Protein AF-A0AAV8X955-F1 (afdb_monomer_lite)

Structure (mmCIF, N/CA/C/O backbone):
data_AF-A0AAV8X955-F1
#
_entry.id   AF-A0AAV8X955-F1
#
loop_
_atom_site.group_PDB
_atom_site.id
_atom_site.type_symbol
_atom_site.label_atom_id
_atom_site.label_alt_id
_atom_site.label_comp_id
_atom_site.label_asym_id
_atom_site.label_entity_id
_atom_site.label_seq_id
_atom_site.pdbx_PDB_ins_code
_atom_site.Cartn_x
_atom_site.Cartn_y
_atom_site.Cartn_z
_atom_site.occupancy
_atom_site.B_iso_or_equiv
_atom_site.auth_seq_id
_atom_site.auth_comp_id
_atom_site.auth_asym_id
_atom_site.auth_atom_id
_atom_site.pdbx_PDB_model_num
ATOM 1 N N . MET A 1 1 ? -23.408 -10.679 -19.567 1.00 54.94 1 MET A N 1
ATOM 2 C CA . MET A 1 1 ? -21.969 -10.788 -19.289 1.00 54.94 1 MET A CA 1
ATOM 3 C C . MET A 1 1 ? -21.785 -11.390 -17.916 1.00 54.94 1 MET A C 1
ATOM 5 O O . MET A 1 1 ? -22.397 -10.903 -16.961 1.00 54.94 1 MET A O 1
ATOM 9 N N . SER A 1 2 ? -21.009 -12.465 -17.838 1.00 77.69 2 SER A N 1
ATOM 10 C CA . SER A 1 2 ? -20.550 -13.031 -16.571 1.00 77.69 2 SER A CA 1
ATOM 11 C C . SER A 1 2 ? -19.760 -11.975 -15.781 1.00 77.69 2 SER A C 1
ATOM 13 O O . SER A 1 2 ? -19.314 -10.964 -16.326 1.00 77.69 2 SER A O 1
ATOM 15 N N . TYR A 1 3 ? -19.630 -12.150 -14.466 1.00 65.69 3 TYR A N 1
ATOM 16 C CA . TYR A 1 3 ? -18.781 -11.274 -13.651 1.00 65.69 3 TYR A CA 1
ATOM 17 C C . TYR A 1 3 ? -17.322 -11.317 -14.127 1.00 65.69 3 TYR A C 1
ATOM 19 O O . TYR A 1 3 ? -16.704 -10.264 -14.260 1.00 65.69 3 TYR A O 1
ATOM 27 N N . ASP A 1 4 ? -16.834 -12.508 -14.471 1.00 74.06 4 ASP A N 1
ATOM 28 C CA . ASP A 1 4 ? -15.454 -12.712 -14.916 1.00 74.06 4 ASP A CA 1
ATOM 29 C C . ASP A 1 4 ? -15.162 -11.979 -16.229 1.00 74.06 4 ASP A C 1
ATOM 31 O O . ASP A 1 4 ? -14.115 -11.356 -16.365 1.00 74.06 4 ASP A O 1
ATOM 35 N N . GLU A 1 5 ? -16.124 -11.949 -17.155 1.00 76.81 5 GLU A N 1
ATOM 36 C CA . GLU A 1 5 ? -16.009 -11.211 -18.422 1.00 76.81 5 GLU A CA 1
ATOM 37 C C . GLU A 1 5 ? -15.877 -9.698 -18.188 1.00 76.81 5 GLU A C 1
ATOM 39 O O . GLU A 1 5 ? -15.049 -9.040 -18.810 1.00 76.81 5 GLU A O 1
ATOM 44 N N . ARG A 1 6 ? -16.638 -9.142 -17.235 1.00 79.25 6 ARG A N 1
ATOM 45 C CA . ARG A 1 6 ? -16.564 -7.709 -16.898 1.00 79.25 6 ARG A CA 1
ATOM 46 C C . ARG A 1 6 ? -15.239 -7.327 -16.252 1.00 79.25 6 ARG A C 1
ATOM 48 O O . ARG A 1 6 ? -14.723 -6.244 -16.519 1.00 79.25 6 ARG A O 1
ATOM 55 N N . GLU A 1 7 ? -14.696 -8.182 -15.388 1.00 76.69 7 GLU A N 1
ATOM 56 C CA . GLU A 1 7 ? -13.386 -7.912 -14.794 1.00 76.69 7 GLU A CA 1
ATOM 57 C C . GLU A 1 7 ? -12.280 -8.072 -15.846 1.00 76.69 7 GLU A C 1
ATOM 59 O O . GLU A 1 7 ? -11.386 -7.237 -15.896 1.00 76.69 7 GLU A O 1
ATOM 64 N N . GLN A 1 8 ? -12.376 -9.042 -16.762 1.00 76.50 8 GLN A N 1
ATOM 65 C CA . GLN A 1 8 ? -11.446 -9.159 -17.893 1.00 76.50 8 GLN A CA 1
ATOM 66 C C . GLN A 1 8 ? -11.458 -7.918 -18.795 1.00 76.50 8 GLN A C 1
ATOM 68 O O . GLN A 1 8 ? -10.394 -7.394 -19.121 1.00 76.50 8 GLN A O 1
ATOM 73 N N . GLU A 1 9 ? -12.636 -7.396 -19.149 1.00 82.88 9 GLU A N 1
ATOM 74 C CA . GLU A 1 9 ? -12.770 -6.149 -19.917 1.00 82.88 9 GLU A CA 1
ATOM 75 C C . GLU A 1 9 ? -12.146 -4.954 -19.191 1.00 82.88 9 GLU A C 1
ATOM 77 O O . GLU A 1 9 ? -11.447 -4.140 -19.798 1.00 82.88 9 GLU A O 1
ATOM 82 N N . ARG A 1 10 ? -12.344 -4.873 -17.874 1.00 82.38 10 ARG A N 1
ATOM 83 C CA . ARG A 1 10 ? -11.746 -3.830 -17.042 1.00 82.38 10 ARG A CA 1
ATOM 84 C C . ARG A 1 10 ? -10.220 -3.936 -16.988 1.00 82.38 10 ARG A C 1
ATOM 86 O O . ARG A 1 10 ? -9.541 -2.916 -17.079 1.00 82.38 10 ARG A O 1
ATOM 93 N N . LEU A 1 11 ? -9.674 -5.143 -16.839 1.00 81.38 11 LEU A N 1
ATOM 94 C CA . LEU A 1 11 ? -8.225 -5.375 -16.841 1.00 81.38 11 LEU A CA 1
ATOM 95 C C . LEU A 1 11 ? -7.620 -5.038 -18.212 1.00 81.38 11 LEU A C 1
ATOM 97 O O . LEU A 1 11 ? -6.572 -4.402 -18.276 1.00 81.38 11 LEU A O 1
ATOM 101 N N . LEU A 1 12 ? -8.312 -5.383 -19.301 1.00 81.62 12 LEU A N 1
ATOM 102 C CA . LEU A 1 12 ? -7.949 -5.000 -20.669 1.00 81.62 12 LEU A CA 1
ATOM 103 C C . LEU A 1 12 ? -7.936 -3.483 -20.878 1.00 81.62 12 LEU A C 1
ATOM 105 O O . LEU A 1 12 ? -7.113 -2.970 -21.635 1.00 81.62 12 LEU A O 1
ATOM 109 N N . GLN A 1 13 ? -8.867 -2.763 -20.255 1.00 83.69 13 GLN A N 1
ATOM 110 C CA . GLN A 1 13 ? -8.893 -1.305 -20.308 1.00 83.69 13 GLN A CA 1
ATOM 111 C C . GLN A 1 13 ? -7.712 -0.702 -19.541 1.00 83.69 13 GLN A C 1
ATOM 113 O O . GLN A 1 13 ? -6.984 0.105 -20.104 1.00 83.69 13 GLN A O 1
ATOM 118 N N . LEU A 1 14 ? -7.449 -1.175 -18.317 1.00 80.12 14 LEU A N 1
ATOM 119 C CA . LEU A 1 14 ? -6.279 -0.757 -17.535 1.00 80.12 14 LEU A CA 1
ATOM 120 C C . LEU A 1 14 ? -4.954 -1.020 -18.263 1.00 80.12 14 LEU A C 1
ATOM 122 O O . LEU A 1 14 ? -4.024 -0.227 -18.150 1.00 80.12 14 LEU A O 1
ATOM 126 N N . TRP A 1 15 ? -4.859 -2.134 -18.993 1.00 75.19 15 TRP A N 1
ATOM 127 C CA . TRP A 1 15 ? -3.679 -2.450 -19.792 1.00 75.19 15 TRP A CA 1
ATOM 128 C C . TRP A 1 15 ? -3.491 -1.453 -20.944 1.00 75.19 15 TRP A C 1
ATOM 130 O O . TRP A 1 15 ? -2.398 -0.914 -21.099 1.00 75.19 15 TRP A O 1
ATOM 140 N N . ARG A 1 16 ? -4.569 -1.139 -21.679 1.00 77.31 16 ARG A N 1
ATOM 141 C CA . ARG A 1 16 ? -4.556 -0.157 -22.779 1.00 77.31 16 ARG A CA 1
ATOM 142 C C . ARG A 1 16 ? -4.234 1.263 -22.320 1.00 77.31 16 ARG A C 1
ATOM 144 O O . ARG A 1 16 ? -3.420 1.929 -22.951 1.00 77.31 16 ARG A O 1
ATOM 151 N N . ASP A 1 17 ? -4.807 1.704 -21.204 1.00 72.88 17 ASP A N 1
ATOM 152 C CA . ASP A 1 17 ? -4.545 3.040 -20.649 1.00 72.88 17 ASP A CA 1
ATOM 153 C C . ASP A 1 17 ? -3.070 3.201 -20.222 1.00 72.88 17 ASP A C 1
ATOM 155 O O . ASP A 1 17 ? -2.524 4.304 -20.216 1.00 72.88 17 ASP A O 1
ATOM 159 N N . GLY A 1 18 ? -2.390 2.093 -19.905 1.00 60.09 18 GLY A N 1
ATOM 160 C CA . GLY A 1 18 ? -0.952 2.076 -19.643 1.00 60.09 18 GLY A CA 1
ATOM 161 C C . GLY A 1 18 ? -0.071 2.161 -20.898 1.00 60.09 18 GLY A C 1
ATOM 162 O O . GLY A 1 18 ? 1.114 2.470 -20.773 1.00 60.09 18 GLY A O 1
ATOM 163 N N . GLU A 1 19 ? -0.587 1.877 -22.096 1.00 56.41 19 GLU A N 1
ATOM 164 C CA . GLU A 1 19 ? 0.176 1.943 -23.356 1.00 56.41 19 GLU A CA 1
ATOM 165 C C . GLU A 1 19 ? 0.207 3.357 -23.943 1.00 56.41 19 GLU A C 1
ATOM 167 O O . GLU A 1 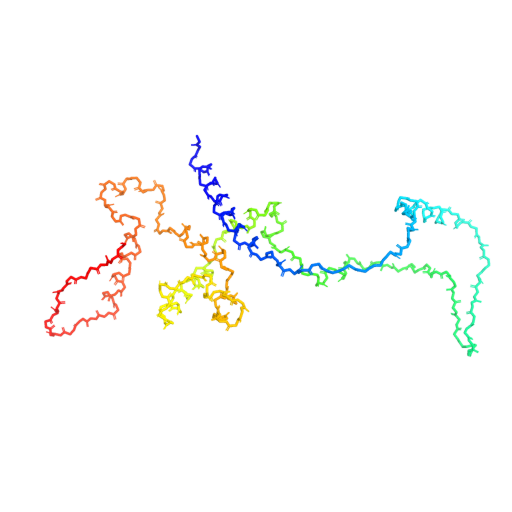19 ? 1.261 3.80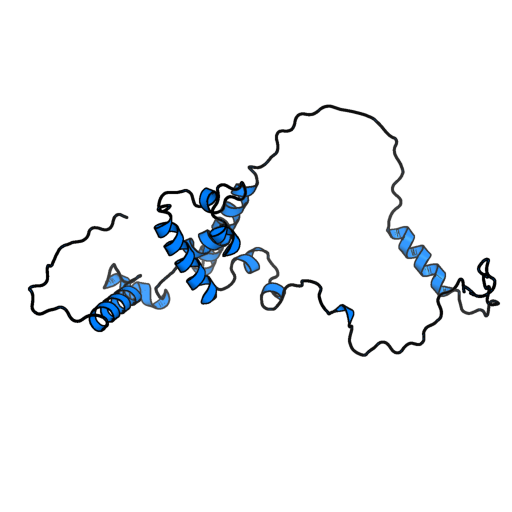6 -24.390 1.00 56.41 19 GLU A O 1
ATOM 172 N N . THR A 1 20 ? -0.897 4.104 -23.844 1.00 49.19 20 THR A N 1
ATOM 173 C CA . THR A 1 20 ? -1.018 5.473 -24.386 1.00 49.19 20 THR A CA 1
ATOM 174 C C . THR A 1 20 ? -0.039 6.481 -23.777 1.00 49.19 20 THR A C 1
ATOM 176 O O . THR A 1 20 ? 0.228 7.525 -24.364 1.00 49.19 20 THR A O 1
ATOM 179 N N . ASP A 1 21 ? 0.530 6.168 -22.614 1.00 45.88 21 ASP A N 1
ATOM 180 C CA . ASP A 1 21 ? 1.511 7.010 -21.930 1.00 45.88 21 ASP A CA 1
ATOM 181 C C . ASP A 1 21 ? 2.947 6.889 -22.486 1.00 45.88 21 ASP A C 1
ATOM 183 O O . ASP A 1 21 ? 3.798 7.698 -22.112 1.00 45.88 21 ASP A O 1
ATOM 187 N N . GLU A 1 22 ? 3.240 5.912 -23.356 1.00 49.66 22 GLU A N 1
ATOM 188 C CA . GLU A 1 22 ? 4.560 5.772 -24.005 1.00 49.66 22 GLU A CA 1
ATOM 189 C C . GLU A 1 22 ? 4.650 6.454 -25.380 1.00 49.66 22 GLU A C 1
ATOM 191 O O . GLU A 1 22 ? 5.749 6.765 -25.836 1.00 49.66 22 GLU A O 1
ATOM 196 N N . GLU A 1 23 ? 3.523 6.778 -26.021 1.00 39.50 23 GLU A N 1
ATOM 197 C CA . GLU A 1 23 ? 3.511 7.392 -27.362 1.00 39.50 23 GLU A CA 1
ATOM 198 C C . GLU A 1 23 ? 3.783 8.911 -27.361 1.00 39.50 23 GLU A C 1
ATOM 200 O O . GLU A 1 23 ? 3.857 9.533 -28.418 1.00 39.50 23 GLU A O 1
ATOM 205 N N . ALA A 1 24 ? 3.998 9.529 -26.193 1.00 36.97 24 ALA A N 1
ATOM 206 C CA . ALA A 1 24 ? 4.291 10.962 -26.074 1.00 36.97 24 ALA A CA 1
ATOM 207 C C . ALA A 1 24 ? 5.791 11.324 -26.147 1.00 36.97 24 ALA A C 1
ATOM 209 O O . ALA A 1 24 ? 6.149 12.479 -25.919 1.00 36.97 24 ALA A O 1
ATOM 210 N N . ILE A 1 25 ? 6.676 10.378 -26.487 1.00 39.38 25 ILE A N 1
ATOM 211 C CA . ILE A 1 25 ? 8.079 10.665 -26.842 1.00 39.38 25 ILE A CA 1
ATOM 212 C C . ILE A 1 25 ? 8.259 10.434 -28.349 1.00 39.38 25 ILE A C 1
ATOM 214 O O . ILE A 1 25 ? 8.998 9.564 -28.801 1.00 39.38 25 ILE A O 1
ATOM 218 N N . GLY A 1 26 ? 7.529 11.220 -29.140 1.00 32.38 26 GLY A N 1
ATOM 219 C CA . GLY A 1 26 ? 7.808 11.433 -30.555 1.00 32.38 26 GLY A CA 1
ATOM 220 C C . GLY A 1 26 ? 8.754 12.620 -30.684 1.00 32.38 26 GLY A C 1
ATOM 221 O O . GLY A 1 26 ? 8.348 13.761 -30.497 1.00 32.38 26 GLY A O 1
ATOM 222 N N . SER A 1 27 ? 10.026 12.336 -30.941 1.00 31.55 27 SER A N 1
ATOM 223 C CA . SER A 1 27 ? 11.088 13.309 -31.178 1.00 31.55 27 SER A CA 1
ATOM 224 C C . SER A 1 27 ? 10.725 14.305 -32.286 1.00 31.55 27 SER A C 1
ATOM 226 O O . SER A 1 27 ? 10.648 13.928 -33.456 1.00 31.55 27 SER A O 1
ATOM 228 N N . GLU A 1 28 ? 10.587 15.583 -31.943 1.00 33.78 28 GLU A N 1
ATOM 229 C CA . GLU A 1 28 ? 10.801 16.669 -32.899 1.00 33.78 28 GLU A CA 1
ATOM 230 C C . GLU A 1 28 ? 12.312 16.782 -33.142 1.00 33.78 28 GLU A C 1
ATOM 232 O O . GLU A 1 28 ? 13.056 17.311 -32.316 1.00 33.78 28 GLU A O 1
ATOM 237 N N . SER A 1 29 ? 12.788 16.251 -34.266 1.00 30.56 29 SER A N 1
ATOM 238 C CA . SER A 1 29 ? 14.074 16.653 -34.834 1.00 30.56 29 SER A CA 1
ATOM 239 C C . SER A 1 29 ? 13.872 16.996 -36.299 1.00 30.56 29 SER A C 1
ATOM 241 O O . SER A 1 29 ? 13.450 16.157 -37.095 1.00 30.56 29 SER A O 1
ATOM 243 N N . GLU A 1 30 ? 14.142 18.260 -36.598 1.00 30.44 30 GLU A N 1
ATOM 244 C CA . GLU A 1 30 ? 14.026 18.903 -37.895 1.00 30.44 30 GLU A CA 1
ATOM 245 C C . GLU A 1 30 ? 14.858 18.205 -38.980 1.00 30.44 30 GLU A C 1
ATOM 247 O O . GLU A 1 30 ? 15.963 17.711 -38.757 1.00 30.44 30 GLU A O 1
ATOM 252 N N . THR A 1 31 ? 14.270 18.182 -40.170 1.00 31.42 31 THR A N 1
ATOM 253 C CA . THR A 1 31 ? 14.806 17.665 -41.429 1.00 31.42 31 THR A CA 1
ATOM 254 C C . THR A 1 31 ? 15.877 18.599 -41.998 1.00 31.42 31 THR A C 1
ATOM 256 O O . THR A 1 31 ? 15.600 19.779 -42.170 1.00 31.42 31 THR A O 1
ATOM 259 N N . GLU A 1 32 ? 17.016 18.057 -42.431 1.00 29.06 32 GLU A N 1
ATOM 260 C CA . GLU A 1 32 ? 17.838 18.611 -43.522 1.00 29.06 32 GLU A CA 1
ATOM 261 C C . GLU A 1 32 ? 18.294 17.436 -44.423 1.00 29.06 32 GLU A C 1
ATOM 263 O O . GLU A 1 32 ? 18.501 16.332 -43.902 1.00 29.06 32 GLU A O 1
ATOM 268 N N . PRO A 1 33 ? 18.394 17.602 -45.758 1.00 36.59 33 PRO A N 1
ATOM 269 C CA . PRO A 1 33 ? 18.439 16.485 -46.703 1.00 36.59 33 PRO A CA 1
ATOM 270 C C . PRO A 1 33 ? 19.805 16.345 -47.382 1.00 36.59 33 PRO A C 1
ATOM 272 O O . PRO A 1 33 ? 20.230 17.299 -48.017 1.00 36.59 33 PRO A O 1
ATOM 275 N N . GLU A 1 34 ? 20.431 15.161 -47.399 1.00 30.09 34 GLU A N 1
ATOM 276 C CA . GLU A 1 34 ? 21.455 14.870 -48.420 1.00 30.09 34 GLU A CA 1
ATOM 277 C C . GLU A 1 34 ? 21.453 13.418 -48.937 1.00 30.09 34 GLU A C 1
ATOM 279 O O . GLU A 1 34 ? 21.466 12.438 -48.193 1.00 30.09 34 GLU A O 1
ATOM 284 N N . ASP A 1 35 ? 21.476 13.383 -50.271 1.00 28.53 35 ASP A N 1
ATOM 285 C CA . ASP A 1 35 ? 22.213 12.520 -51.191 1.00 28.53 35 ASP A CA 1
ATOM 286 C C . ASP A 1 35 ? 21.746 11.106 -51.584 1.00 28.53 35 ASP A C 1
ATOM 288 O O . ASP A 1 35 ? 21.815 10.103 -50.878 1.00 28.53 35 ASP A O 1
ATOM 292 N N . HIS A 1 36 ? 21.361 11.057 -52.864 1.00 40.25 36 HIS A N 1
ATOM 293 C CA . HIS A 1 36 ? 21.080 9.900 -53.697 1.00 40.25 36 HIS A CA 1
ATOM 294 C C . HIS A 1 36 ? 22.297 8.980 -53.881 1.00 40.25 36 HIS A C 1
ATOM 296 O O . HIS A 1 36 ? 23.289 9.379 -54.493 1.00 40.25 36 HIS A O 1
ATOM 302 N N . ILE A 1 37 ? 22.156 7.694 -53.538 1.00 32.25 37 ILE A N 1
ATOM 303 C CA . ILE A 1 37 ? 22.969 6.607 -54.107 1.00 32.25 37 ILE A CA 1
ATOM 304 C C . ILE A 1 37 ? 22.054 5.443 -54.526 1.00 32.25 37 ILE A C 1
ATOM 306 O O . ILE A 1 37 ? 20.975 5.227 -53.985 1.00 32.25 37 ILE A O 1
ATOM 310 N N . LYS A 1 38 ? 22.476 4.795 -55.611 1.00 28.56 38 LYS A N 1
ATOM 311 C CA . LYS A 1 38 ? 21.724 3.989 -56.573 1.00 28.56 38 LYS A CA 1
ATOM 312 C C . LYS A 1 38 ? 21.194 2.657 -56.030 1.00 28.56 38 LYS A C 1
ATOM 314 O O . LYS A 1 38 ? 21.787 2.028 -55.167 1.00 28.56 38 LYS A O 1
ATOM 319 N N . THR A 1 39 ? 20.104 2.242 -56.664 1.00 34.47 39 THR A N 1
ATOM 320 C CA . THR A 1 39 ? 19.383 0.972 -56.574 1.00 34.47 39 THR A CA 1
ATOM 321 C C . THR A 1 39 ? 20.289 -0.241 -56.818 1.00 34.47 39 THR A C 1
ATOM 323 O O . THR A 1 39 ? 20.917 -0.327 -57.873 1.00 34.47 39 THR A O 1
ATOM 326 N N . GLU A 1 40 ? 20.281 -1.205 -55.897 1.00 35.75 40 GLU A N 1
ATOM 327 C CA . GLU A 1 40 ? 20.743 -2.578 -56.130 1.00 35.75 40 GLU A CA 1
ATOM 328 C C . GLU A 1 40 ? 19.573 -3.546 -55.911 1.00 35.75 40 GLU A C 1
ATOM 330 O O . GLU A 1 40 ? 18.705 -3.322 -55.071 1.00 35.75 40 GLU A O 1
ATOM 335 N N . GLN A 1 41 ? 19.506 -4.559 -56.772 1.00 39.75 41 GLN A N 1
ATOM 336 C CA . GLN A 1 41 ? 18.402 -5.505 -56.908 1.00 39.75 41 GLN A CA 1
ATOM 337 C C . GLN A 1 41 ? 18.363 -6.489 -55.732 1.00 39.75 41 GLN A C 1
ATOM 339 O O . GLN A 1 41 ? 19.364 -7.135 -55.432 1.00 39.75 41 GLN A O 1
ATOM 344 N N . GLU A 1 42 ? 17.190 -6.644 -55.119 1.00 35.31 42 GLU A N 1
ATOM 345 C CA . GLU A 1 42 ? 16.912 -7.689 -54.130 1.00 35.31 42 GLU A CA 1
ATOM 346 C C . GLU A 1 42 ? 16.893 -9.069 -54.813 1.00 35.31 42 GLU A C 1
ATOM 348 O O . GLU A 1 42 ? 16.129 -9.299 -55.754 1.00 35.31 42 GLU A O 1
ATOM 353 N N . ILE A 1 43 ? 17.743 -9.987 -54.346 1.00 45.97 43 ILE A N 1
ATOM 354 C CA . ILE A 1 43 ? 17.682 -11.417 -54.678 1.00 45.97 43 ILE A CA 1
ATOM 355 C C . ILE A 1 43 ? 16.927 -12.111 -53.539 1.00 45.97 43 ILE A C 1
ATOM 357 O O . ILE A 1 43 ? 17.222 -11.881 -52.370 1.00 45.97 43 ILE A O 1
ATOM 361 N N . SER A 1 44 ? 15.939 -12.931 -53.896 1.00 47.75 44 SER A N 1
ATOM 362 C CA . SER A 1 44 ? 15.055 -13.650 -52.973 1.00 47.75 44 SER A CA 1
ATOM 363 C C . SER A 1 44 ? 15.797 -14.739 -52.184 1.00 47.75 44 SER A C 1
ATOM 365 O O . SER A 1 44 ? 16.493 -15.571 -52.767 1.00 47.75 44 SER A O 1
ATOM 367 N N . ASP A 1 45 ? 15.576 -14.788 -50.866 1.00 48.62 45 ASP A N 1
ATOM 368 C CA . ASP A 1 45 ? 16.137 -15.779 -49.929 1.00 48.62 45 ASP A CA 1
ATOM 369 C C . ASP A 1 45 ? 15.760 -17.241 -50.254 1.00 48.62 45 ASP A C 1
ATOM 371 O O . ASP A 1 45 ? 16.375 -18.184 -49.749 1.00 48.62 45 ASP A O 1
ATOM 375 N N . GLU A 1 46 ? 14.759 -17.459 -51.110 1.00 50.16 46 GLU A N 1
ATOM 376 C CA . GLU A 1 46 ? 14.315 -18.798 -51.510 1.00 50.16 46 GLU A CA 1
ATOM 377 C C . GLU A 1 46 ? 15.309 -19.500 -52.456 1.00 50.16 46 GLU A C 1
ATOM 379 O O . GLU A 1 46 ? 15.437 -20.730 -52.410 1.00 50.16 46 GLU A O 1
ATOM 384 N N . ASP A 1 47 ? 16.073 -18.736 -53.244 1.00 46.22 47 ASP A N 1
ATOM 385 C CA . ASP A 1 47 ? 17.030 -19.277 -54.219 1.00 46.22 47 ASP A CA 1
ATOM 386 C C . ASP A 1 47 ? 18.310 -19.808 -53.544 1.00 46.22 47 ASP A C 1
ATOM 388 O O . ASP A 1 47 ? 18.882 -20.813 -53.977 1.00 46.22 47 ASP A O 1
ATOM 392 N N . LEU A 1 48 ? 18.706 -19.222 -52.406 1.00 48.41 48 LEU A N 1
ATOM 393 C CA . LEU A 1 48 ? 19.891 -19.638 -51.640 1.00 48.41 48 LEU A CA 1
ATOM 394 C C . LEU A 1 48 ? 19.722 -21.029 -51.010 1.00 48.41 48 LEU A C 1
ATOM 396 O O . LEU A 1 48 ? 20.671 -21.813 -50.927 1.00 48.41 48 LEU A O 1
ATOM 400 N N . VAL A 1 49 ? 18.498 -21.374 -50.600 1.00 47.94 49 VAL A N 1
ATOM 401 C CA . VAL A 1 49 ? 18.213 -22.668 -49.966 1.00 47.94 49 VAL A CA 1
ATOM 402 C C . VAL A 1 49 ? 18.185 -23.790 -51.006 1.00 47.94 49 VAL A C 1
ATOM 404 O O . VAL A 1 49 ? 18.559 -24.922 -50.699 1.00 47.94 49 VAL A O 1
ATOM 407 N N . ALA A 1 50 ? 17.762 -23.519 -52.242 1.00 45.81 50 ALA A N 1
ATOM 408 C CA . ALA A 1 50 ? 17.704 -24.535 -53.293 1.00 45.81 50 ALA A CA 1
ATOM 409 C C . ALA A 1 50 ? 19.105 -24.983 -53.755 1.00 45.81 50 ALA A C 1
ATOM 411 O O . ALA A 1 50 ? 19.337 -26.187 -53.918 1.00 45.81 50 ALA A O 1
ATOM 412 N N . GLU A 1 51 ? 20.054 -24.049 -53.882 1.00 42.28 51 GLU A N 1
ATOM 413 C CA . GLU A 1 51 ? 21.433 -24.342 -54.299 1.00 42.28 51 GLU A CA 1
ATOM 414 C C . GLU A 1 51 ? 22.224 -25.107 -53.230 1.00 42.28 51 GLU A C 1
ATOM 416 O O . GLU A 1 51 ? 22.894 -26.103 -53.536 1.00 42.28 51 GLU A O 1
ATOM 421 N N . GLU A 1 52 ? 22.074 -24.733 -51.955 1.00 45.31 52 GLU A N 1
ATOM 422 C CA . GLU A 1 52 ? 22.721 -25.439 -50.845 1.00 45.31 52 GLU A CA 1
ATOM 423 C C . GLU A 1 52 ? 22.232 -26.895 -50.763 1.00 45.31 52 GLU A C 1
ATOM 425 O O . GLU A 1 52 ? 23.001 -27.819 -50.466 1.00 45.31 52 GLU A O 1
ATOM 430 N N . LYS A 1 53 ? 20.961 -27.128 -51.140 1.00 42.47 53 LYS A N 1
ATOM 431 C CA . LYS A 1 53 ? 20.375 -28.467 -51.200 1.00 42.47 53 LYS A CA 1
ATOM 432 C C . LYS A 1 53 ? 20.872 -29.354 -52.330 1.00 42.47 53 LYS A C 1
ATOM 434 O O . LYS A 1 53 ? 20.869 -30.584 -52.209 1.00 42.47 53 LYS A O 1
ATOM 439 N N . GLN A 1 54 ? 21.326 -28.753 -53.416 1.00 39.09 54 GLN A N 1
ATOM 440 C CA . GLN A 1 54 ? 21.825 -29.483 -54.573 1.00 39.09 54 GLN A CA 1
ATOM 441 C C . GLN A 1 54 ? 23.285 -29.917 -54.384 1.00 39.09 54 GLN A C 1
ATOM 443 O O . GLN A 1 54 ? 23.668 -30.992 -54.851 1.00 39.09 54 GLN A O 1
ATOM 448 N N . MET A 1 55 ? 24.069 -29.162 -53.604 1.00 37.00 55 MET A N 1
ATOM 449 C CA . MET A 1 55 ? 25.483 -29.458 -53.348 1.00 37.00 55 MET A CA 1
ATOM 450 C C . MET A 1 55 ? 25.696 -30.743 -52.528 1.00 37.00 55 MET A C 1
ATOM 452 O O . MET A 1 55 ? 26.631 -31.506 -52.785 1.00 37.00 55 MET A O 1
ATOM 456 N N . TYR A 1 56 ? 24.823 -31.038 -51.560 1.00 38.69 56 TYR A N 1
ATOM 457 C CA . TYR A 1 56 ? 25.005 -32.205 -50.686 1.00 38.69 56 TYR A CA 1
ATOM 458 C C . TYR A 1 56 ? 24.511 -33.530 -51.283 1.00 38.69 56 TYR A C 1
ATOM 460 O O . TYR A 1 56 ? 24.692 -34.584 -50.671 1.00 38.69 56 TYR A O 1
ATOM 468 N N . LYS A 1 57 ? 23.888 -33.514 -52.469 1.00 40.31 57 LYS A N 1
ATOM 469 C CA . LYS A 1 57 ? 23.304 -34.720 -53.079 1.00 40.31 57 LYS A CA 1
ATOM 470 C C . LYS A 1 57 ? 24.246 -35.456 -54.039 1.00 40.31 57 LYS A C 1
ATOM 472 O O . LYS A 1 57 ? 23.968 -36.602 -54.376 1.00 40.31 57 LYS A O 1
ATOM 477 N N . THR A 1 58 ? 25.373 -34.860 -54.437 1.00 36.69 58 THR A N 1
ATOM 478 C CA . THR A 1 58 ? 26.282 -35.435 -55.453 1.00 36.69 58 THR A CA 1
ATOM 479 C C . THR A 1 58 ? 27.589 -36.026 -54.922 1.00 36.69 58 THR A C 1
ATOM 481 O O . THR A 1 58 ? 28.395 -36.506 -55.713 1.00 36.69 58 THR A O 1
ATOM 484 N N . CYS A 1 59 ? 27.840 -36.067 -53.612 1.00 37.84 59 CYS A N 1
ATOM 485 C CA . CYS A 1 59 ? 29.114 -36.596 -53.106 1.00 37.84 59 CYS A CA 1
ATOM 486 C C . CYS A 1 59 ? 29.036 -38.093 -52.748 1.00 37.84 59 CYS A C 1
ATOM 488 O O . CYS A 1 59 ? 29.192 -38.493 -51.598 1.00 37.84 59 CYS A O 1
ATOM 490 N N . THR A 1 60 ? 28.785 -38.938 -53.751 1.00 43.06 60 THR A N 1
ATOM 491 C CA . THR A 1 60 ? 29.020 -40.397 -53.683 1.00 43.06 60 THR A CA 1
ATOM 492 C C . THR A 1 60 ? 29.995 -40.854 -54.764 1.00 43.06 60 THR A C 1
ATOM 494 O O . THR A 1 60 ? 29.876 -41.937 -55.321 1.00 43.06 60 THR A O 1
ATOM 497 N N . GLU A 1 61 ? 31.028 -40.056 -55.028 1.00 39.72 61 GLU A N 1
ATOM 498 C CA . GLU A 1 61 ? 32.148 -40.472 -55.869 1.00 39.72 61 GLU A CA 1
ATOM 499 C C . GLU A 1 61 ? 33.461 -40.089 -55.189 1.00 39.72 61 GLU A C 1
ATOM 501 O O . GLU A 1 61 ? 33.660 -38.950 -54.767 1.00 39.72 61 GLU A O 1
ATOM 506 N N . LYS A 1 62 ? 34.354 -41.074 -55.033 1.00 48.81 62 LYS A N 1
ATOM 507 C CA . LYS A 1 62 ? 35.669 -40.924 -54.398 1.00 48.81 62 LYS A CA 1
ATOM 508 C C . LYS A 1 62 ? 36.525 -39.943 -55.207 1.00 48.81 62 LYS A C 1
ATOM 510 O O . LYS A 1 62 ? 37.216 -40.351 -56.137 1.00 48.81 62 LYS A O 1
ATOM 515 N N . ARG A 1 63 ? 36.497 -38.658 -54.853 1.00 43.56 63 ARG A N 1
ATOM 516 C CA . ARG A 1 63 ? 37.383 -37.640 -55.436 1.00 43.56 63 ARG A CA 1
ATOM 517 C C . ARG A 1 63 ? 38.692 -37.546 -54.641 1.00 43.56 63 ARG A C 1
ATOM 519 O O . ARG A 1 63 ? 38.672 -37.719 -53.420 1.00 43.56 63 ARG A O 1
ATOM 526 N N . PRO A 1 64 ? 39.839 -37.324 -55.309 1.00 48.19 64 PRO A N 1
ATOM 527 C CA . PRO A 1 64 ? 41.135 -37.259 -54.645 1.00 48.19 64 PRO A CA 1
ATOM 528 C C . PRO A 1 64 ? 41.171 -36.068 -53.682 1.00 48.19 64 PRO A C 1
ATOM 530 O O . PRO A 1 64 ? 40.792 -34.957 -54.044 1.00 48.19 64 PRO A O 1
ATOM 533 N N . PHE A 1 65 ? 41.614 -36.310 -52.447 1.00 54.06 65 PHE A N 1
ATOM 534 C CA . PHE A 1 65 ? 41.705 -35.285 -51.409 1.00 54.06 65 PHE A CA 1
ATOM 535 C C . PHE A 1 65 ? 42.663 -34.166 -51.839 1.00 54.06 65 PHE A C 1
ATOM 537 O O . PHE A 1 65 ? 43.880 -34.360 -51.868 1.00 54.06 65 PHE A O 1
ATOM 544 N N . PHE A 1 66 ? 42.113 -32.993 -52.152 1.00 53.78 66 PHE A N 1
ATOM 545 C CA . PHE A 1 66 ? 42.887 -31.773 -52.349 1.00 53.78 66 PHE A CA 1
ATOM 546 C C . PHE A 1 66 ? 43.287 -31.193 -50.988 1.00 53.78 66 PHE A C 1
ATOM 548 O O . PHE A 1 66 ? 42.492 -31.158 -50.045 1.00 53.78 66 PHE A O 1
ATOM 555 N N . TYR A 1 67 ? 44.543 -30.769 -50.872 1.00 62.91 67 TYR A N 1
ATOM 556 C CA . TYR A 1 67 ? 45.084 -30.187 -49.651 1.00 62.91 67 TYR A CA 1
ATOM 557 C C . TYR A 1 67 ? 45.862 -28.919 -49.978 1.00 62.91 67 TYR A C 1
ATOM 559 O O . TYR A 1 67 ? 46.710 -28.928 -50.871 1.00 62.91 67 TYR A O 1
ATOM 567 N N . LEU A 1 68 ? 45.616 -27.865 -49.207 1.00 62.25 68 LEU A N 1
ATOM 568 C CA . LEU A 1 68 ? 46.345 -26.608 -49.285 1.00 62.25 68 LEU A CA 1
ATOM 569 C C . LEU A 1 68 ? 47.384 -26.563 -48.164 1.00 62.25 68 LEU A C 1
ATOM 571 O O . LEU A 1 68 ? 47.112 -26.927 -47.018 1.00 62.25 68 LEU A O 1
ATOM 575 N N . TRP A 1 69 ? 48.596 -26.143 -48.503 1.00 60.59 69 TRP A N 1
ATOM 576 C CA . TRP A 1 69 ? 49.682 -25.968 -47.545 1.00 60.59 69 TRP A CA 1
ATOM 577 C C . TRP A 1 69 ? 49.833 -24.493 -47.209 1.00 60.59 69 TRP A C 1
ATOM 579 O O . TRP A 1 69 ? 49.826 -23.647 -48.101 1.00 60.59 69 TRP A O 1
ATOM 589 N N . GLU A 1 70 ? 50.005 -24.188 -45.928 1.00 63.41 70 GLU A N 1
ATOM 590 C CA . GLU A 1 70 ? 50.358 -22.838 -45.499 1.00 63.41 70 GLU A CA 1
ATOM 591 C C . GLU A 1 70 ? 51.822 -22.513 -45.858 1.00 63.41 70 GLU A C 1
ATOM 593 O O . GLU A 1 70 ? 52.646 -23.415 -46.047 1.00 63.41 70 GLU A O 1
ATOM 598 N N . LYS A 1 71 ? 52.157 -21.219 -45.946 1.00 58.62 71 LYS A N 1
ATOM 599 C CA . LYS A 1 71 ? 53.468 -20.698 -46.379 1.00 58.62 71 LYS A CA 1
ATOM 600 C C . LYS A 1 71 ? 54.657 -21.291 -45.602 1.00 58.62 71 LYS A C 1
ATOM 602 O O . LYS A 1 71 ? 55.722 -21.483 -46.183 1.00 58.62 71 LYS A O 1
ATOM 607 N N . ASP A 1 72 ? 54.441 -21.689 -44.348 1.00 62.03 72 ASP A N 1
ATOM 608 C CA . ASP A 1 72 ? 55.454 -22.296 -43.473 1.00 62.03 72 ASP A CA 1
ATOM 609 C C . ASP A 1 72 ? 55.604 -23.824 -43.630 1.00 62.03 72 ASP A C 1
ATOM 611 O O . ASP A 1 72 ? 56.358 -24.452 -42.887 1.00 62.03 72 ASP A O 1
ATOM 615 N N . ARG A 1 73 ? 54.890 -24.451 -44.581 1.00 62.81 73 ARG A N 1
ATOM 616 C CA . ARG A 1 73 ? 54.908 -25.896 -44.922 1.00 62.81 73 ARG A CA 1
ATOM 617 C C . ARG A 1 73 ? 54.718 -26.881 -43.754 1.00 62.81 73 ARG A C 1
ATOM 619 O O . ARG A 1 73 ? 54.919 -28.079 -43.932 1.00 62.81 73 ARG A O 1
ATOM 626 N N . LYS A 1 74 ? 54.313 -26.414 -42.572 1.00 64.81 74 LYS A N 1
ATOM 627 C CA . LYS A 1 74 ? 54.063 -27.255 -41.388 1.00 64.81 74 LYS A CA 1
ATOM 628 C C . LYS A 1 74 ? 52.585 -27.582 -41.191 1.00 64.81 74 LYS A C 1
ATOM 630 O O . LYS A 1 74 ? 52.268 -28.674 -40.728 1.00 64.81 74 LYS A O 1
ATOM 635 N N . THR A 1 75 ? 51.691 -26.678 -41.583 1.00 60.59 75 THR A N 1
ATOM 636 C CA . THR A 1 75 ? 50.242 -26.833 -41.405 1.00 60.59 75 THR A CA 1
ATOM 637 C C . THR A 1 75 ? 49.572 -27.165 -42.735 1.00 60.59 75 THR A C 1
ATOM 639 O O . THR A 1 75 ? 49.833 -26.526 -43.758 1.00 60.59 75 THR A O 1
ATOM 642 N N . LYS A 1 76 ? 48.711 -28.186 -42.714 1.00 69.12 76 LYS A N 1
ATOM 643 C CA . LYS A 1 76 ? 47.988 -28.708 -43.876 1.00 69.12 76 LYS A CA 1
ATOM 644 C C . LYS A 1 76 ? 46.493 -28.463 -43.692 1.00 69.12 76 LYS A C 1
ATOM 646 O O . LYS A 1 76 ? 45.897 -28.995 -42.755 1.00 69.12 76 LYS A O 1
ATOM 651 N N . TRP A 1 77 ? 45.897 -27.700 -44.597 1.00 55.94 77 TRP A N 1
ATOM 652 C CA . TRP A 1 77 ? 44.481 -27.357 -44.587 1.00 55.94 77 TRP A CA 1
ATOM 653 C C . TRP A 1 77 ? 43.726 -28.225 -45.595 1.00 55.94 77 TRP A C 1
ATOM 655 O O . TRP A 1 77 ? 44.130 -28.384 -46.749 1.00 55.94 77 TRP A O 1
ATOM 665 N N . THR A 1 78 ? 42.646 -28.846 -45.135 1.00 65.81 78 THR A N 1
ATOM 666 C CA . THR A 1 78 ? 41.682 -29.544 -45.990 1.00 65.81 78 THR A CA 1
ATOM 667 C C . THR A 1 78 ? 40.579 -28.574 -46.369 1.00 65.81 78 THR A C 1
ATOM 669 O O . THR A 1 78 ? 39.983 -27.973 -45.482 1.00 65.81 78 THR A O 1
ATOM 672 N N . GLU A 1 79 ? 40.297 -28.460 -47.663 1.00 56.47 79 GLU A N 1
ATOM 673 C CA . GLU A 1 79 ? 39.212 -27.626 -48.200 1.00 56.47 79 GLU A CA 1
ATOM 674 C C . GLU A 1 79 ? 37.824 -28.122 -47.756 1.00 56.47 79 GLU A C 1
ATOM 676 O O . GLU A 1 79 ? 36.904 -27.336 -47.569 1.00 56.47 79 GLU A O 1
ATOM 681 N N . TYR A 1 80 ? 37.694 -29.428 -47.500 1.00 64.56 80 TYR A N 1
ATOM 682 C CA . TYR A 1 80 ? 36.441 -30.049 -47.075 1.00 64.56 80 TYR A CA 1
ATOM 683 C C . TYR A 1 80 ? 36.395 -30.256 -45.554 1.00 64.56 80 TYR A C 1
ATOM 685 O O . TYR A 1 80 ? 37.397 -30.691 -44.964 1.00 64.56 80 TYR A O 1
ATOM 693 N N . PRO A 1 81 ? 35.238 -30.016 -44.906 1.00 58.00 81 PRO A N 1
ATOM 694 C CA . PRO A 1 81 ? 35.064 -30.310 -43.492 1.00 58.00 81 PRO A CA 1
ATOM 695 C C . PRO A 1 81 ? 35.285 -31.807 -43.258 1.00 58.00 81 PRO A C 1
ATOM 697 O O . PRO A 1 81 ? 34.786 -32.659 -43.994 1.00 58.00 81 PRO A O 1
ATOM 700 N N . ARG A 1 82 ? 36.062 -32.156 -42.228 1.00 58.72 82 ARG A N 1
ATOM 701 C CA . ARG A 1 82 ? 36.216 -33.563 -41.847 1.00 58.72 82 ARG A CA 1
ATOM 702 C C . ARG A 1 82 ? 34.848 -34.101 -41.440 1.00 58.72 82 ARG A C 1
ATOM 704 O O . ARG A 1 82 ? 34.221 -33.525 -40.555 1.00 58.72 82 ARG A O 1
ATOM 711 N N . ASN A 1 83 ? 34.444 -35.239 -42.010 1.00 55.41 83 ASN A N 1
ATOM 712 C CA . ASN A 1 83 ? 33.361 -36.054 -41.465 1.00 55.41 83 ASN A CA 1
ATOM 713 C C . ASN A 1 83 ? 33.780 -36.535 -40.073 1.00 55.41 83 ASN A C 1
ATOM 715 O O . ASN A 1 83 ? 34.394 -37.587 -39.895 1.00 55.41 83 ASN A O 1
ATOM 719 N N . LEU A 1 84 ? 33.498 -35.709 -39.076 1.00 57.88 84 LEU A N 1
ATOM 720 C CA . LEU A 1 84 ? 33.604 -36.052 -37.678 1.00 57.88 84 LEU A CA 1
ATOM 721 C C . LEU A 1 84 ? 32.434 -36.993 -37.401 1.00 57.88 84 LEU A C 1
ATOM 723 O O . LEU A 1 84 ? 31.331 -36.549 -37.101 1.00 57.88 84 LEU A O 1
ATOM 727 N N . ALA A 1 85 ? 32.674 -38.303 -37.497 1.00 62.44 85 ALA A N 1
ATOM 728 C CA . ALA A 1 85 ? 31.822 -39.307 -36.864 1.00 62.44 85 ALA A CA 1
ATOM 729 C C . ALA A 1 85 ? 31.981 -39.184 -35.338 1.00 62.44 85 ALA A C 1
ATOM 731 O O . ALA A 1 85 ? 32.538 -40.042 -34.657 1.00 62.44 85 ALA A O 1
ATOM 732 N N . VAL A 1 86 ? 31.576 -38.034 -34.810 1.00 55.94 86 VAL A N 1
ATOM 733 C CA . VAL A 1 86 ? 31.570 -37.717 -33.395 1.00 55.94 86 VAL A CA 1
ATOM 734 C C . VAL A 1 86 ? 30.188 -38.084 -3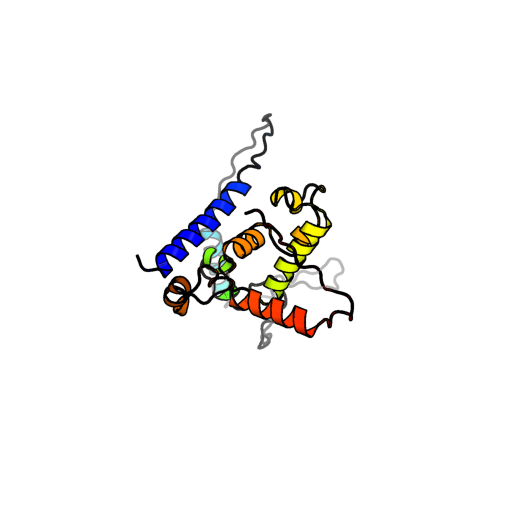2.906 1.00 55.94 86 VAL A C 1
ATOM 736 O O . VAL A 1 86 ? 29.184 -37.561 -33.381 1.00 55.94 86 VAL A O 1
ATOM 739 N N . ARG A 1 87 ? 30.138 -39.005 -31.945 1.00 59.84 87 ARG A N 1
ATOM 740 C CA . ARG A 1 87 ? 28.926 -39.267 -31.179 1.00 59.84 87 ARG A CA 1
ATOM 741 C C . ARG A 1 87 ? 28.494 -37.942 -30.551 1.00 59.84 87 ARG A C 1
ATOM 743 O O . ARG A 1 87 ? 29.184 -37.431 -29.667 1.00 59.84 87 ARG A O 1
ATOM 750 N N . THR A 1 88 ? 27.384 -37.377 -31.017 1.00 51.28 88 THR A N 1
ATOM 751 C CA . THR A 1 88 ? 26.745 -36.241 -30.356 1.00 51.28 88 THR A CA 1
ATOM 752 C C . THR A 1 88 ? 26.493 -36.640 -28.904 1.00 51.28 88 THR A C 1
ATOM 754 O O . THR A 1 88 ? 26.014 -37.741 -28.611 1.00 51.28 88 THR A O 1
ATOM 757 N N . ARG A 1 89 ? 26.925 -35.798 -27.958 1.00 51.97 89 ARG A N 1
ATOM 758 C CA . ARG A 1 89 ? 26.627 -36.036 -26.541 1.00 51.97 89 ARG A CA 1
ATOM 759 C C . ARG A 1 89 ? 25.106 -36.115 -26.394 1.00 51.97 89 ARG A C 1
ATOM 761 O O . ARG A 1 89 ? 24.387 -35.363 -27.035 1.00 51.97 89 ARG A O 1
ATOM 768 N N . GLN A 1 90 ? 24.629 -37.007 -25.531 1.00 58.34 90 GLN A N 1
ATOM 769 C CA . GLN A 1 90 ? 23.200 -37.279 -25.311 1.00 58.34 90 GLN A CA 1
ATOM 770 C C . GLN A 1 90 ? 22.409 -36.059 -24.785 1.00 58.34 90 GLN A C 1
ATOM 772 O O . GLN A 1 90 ? 21.193 -36.128 -24.649 1.00 58.34 90 GLN A O 1
ATOM 777 N N . VAL A 1 91 ? 23.087 -34.948 -24.476 1.00 54.94 91 VAL A N 1
ATOM 778 C CA . VAL A 1 91 ? 22.481 -33.720 -23.962 1.00 54.94 91 VAL A CA 1
ATOM 779 C C . VAL A 1 91 ? 23.101 -32.517 -24.670 1.00 54.94 91 VAL A C 1
ATOM 781 O O . VAL A 1 91 ? 24.325 -32.359 -24.669 1.00 54.94 91 VAL A O 1
ATOM 784 N N . ASP A 1 92 ? 22.251 -31.670 -25.249 1.00 52.38 92 ASP A N 1
ATOM 785 C CA . ASP A 1 92 ? 22.640 -30.391 -25.844 1.00 52.38 92 ASP A CA 1
ATOM 786 C C . ASP A 1 92 ? 23.200 -29.443 -24.778 1.00 52.38 92 ASP A C 1
ATOM 788 O O . ASP A 1 92 ? 22.468 -28.880 -23.962 1.00 52.38 92 ASP A O 1
ATOM 792 N N . ILE A 1 93 ? 24.514 -29.219 -24.806 1.00 53.47 93 ILE A N 1
ATOM 793 C CA . ILE A 1 93 ? 25.205 -28.290 -23.895 1.00 53.47 93 ILE A CA 1
ATOM 794 C C . ILE A 1 93 ? 24.866 -26.826 -24.245 1.00 53.47 93 ILE A C 1
ATOM 796 O O . ILE A 1 93 ? 24.933 -25.950 -23.385 1.00 53.47 93 ILE A O 1
ATOM 800 N N . LEU A 1 94 ? 24.399 -26.556 -25.472 1.00 52.69 94 LEU A N 1
ATOM 801 C CA . LEU A 1 94 ? 23.955 -25.225 -25.910 1.00 52.69 94 LEU A CA 1
ATOM 802 C C . LEU A 1 94 ? 22.643 -24.756 -25.252 1.00 52.69 94 LEU A C 1
ATOM 804 O O . LEU A 1 94 ? 22.259 -23.603 -25.414 1.00 52.69 94 LEU A O 1
ATOM 808 N N . ARG A 1 95 ? 21.978 -25.593 -24.440 1.00 49.34 95 ARG A N 1
ATOM 809 C CA . ARG A 1 95 ? 20.869 -25.149 -23.574 1.00 49.34 95 ARG A CA 1
ATOM 810 C C . ARG A 1 95 ? 21.328 -24.474 -22.276 1.00 49.34 95 ARG A C 1
ATOM 812 O O . ARG A 1 95 ? 20.491 -24.089 -21.459 1.00 49.34 95 ARG A O 1
ATOM 819 N N . MET A 1 96 ? 22.632 -24.315 -22.046 1.00 50.62 96 MET A N 1
ATOM 820 C CA . MET A 1 96 ? 23.131 -23.517 -20.928 1.00 50.62 96 MET A CA 1
ATOM 821 C C . MET A 1 96 ? 23.249 -22.039 -21.330 1.00 50.62 96 MET A C 1
ATOM 823 O O . MET A 1 96 ? 24.201 -21.652 -21.995 1.00 50.62 96 MET A O 1
ATOM 827 N N . LYS A 1 97 ? 22.330 -21.218 -20.794 1.00 58.38 97 LYS A N 1
ATOM 828 C CA . LYS A 1 97 ? 22.425 -19.748 -20.628 1.00 58.38 97 LYS A CA 1
ATOM 829 C C . LYS A 1 97 ? 22.011 -18.836 -21.794 1.00 58.38 97 LYS A C 1
ATOM 831 O O . LYS A 1 97 ? 22.579 -17.760 -21.939 1.00 58.38 97 LYS A O 1
ATOM 836 N N . LEU A 1 98 ? 20.965 -19.166 -22.545 1.00 59.78 98 LEU A N 1
ATOM 837 C CA . LEU A 1 98 ? 20.157 -18.090 -23.138 1.00 59.78 98 LEU A CA 1
ATOM 838 C C . LEU A 1 98 ? 19.128 -17.630 -22.090 1.00 59.78 98 LEU A C 1
ATOM 840 O O . LEU A 1 98 ? 18.573 -18.491 -21.400 1.00 59.78 98 LEU A O 1
ATOM 844 N N . PRO A 1 99 ? 18.901 -16.318 -21.892 1.00 62.47 99 PRO A N 1
ATOM 845 C CA . PRO A 1 99 ? 17.830 -15.840 -21.027 1.00 62.47 99 PRO A CA 1
ATOM 846 C C . PRO A 1 99 ? 16.493 -16.209 -21.679 1.00 62.47 99 PRO A C 1
ATOM 848 O O . PRO A 1 99 ? 16.019 -15.519 -22.571 1.00 62.47 99 PRO A O 1
ATOM 851 N N . TYR A 1 100 ? 15.920 -17.346 -21.283 1.00 66.88 100 TYR A N 1
ATOM 852 C CA . TYR A 1 100 ? 14.620 -17.805 -21.769 1.00 66.88 100 TYR A CA 1
ATOM 853 C C . TYR A 1 100 ? 13.550 -17.679 -20.672 1.00 66.88 100 TYR A C 1
ATOM 855 O O . TYR A 1 100 ? 13.880 -17.821 -19.486 1.00 66.88 100 TYR A O 1
ATOM 863 N N . PRO A 1 101 ? 12.275 -17.450 -21.042 1.00 70.25 101 PRO A N 1
ATOM 864 C CA . PRO A 1 101 ? 11.166 -17.399 -20.093 1.00 70.25 101 PRO A CA 1
ATOM 865 C C . PRO A 1 101 ? 11.020 -18.730 -19.351 1.00 70.25 101 PRO A C 1
ATOM 867 O O . PRO A 1 101 ? 10.902 -19.795 -19.961 1.00 70.25 101 PRO A O 1
ATOM 870 N N . LYS A 1 102 ? 11.047 -18.689 -18.018 1.00 73.88 102 LYS A N 1
ATOM 871 C CA . LYS A 1 102 ? 10.895 -19.876 -17.164 1.00 73.88 102 LYS A CA 1
ATOM 872 C C . LYS A 1 102 ? 9.483 -19.952 -16.581 1.00 73.88 102 LYS A C 1
ATOM 874 O O . LYS A 1 102 ? 8.846 -18.926 -16.356 1.00 73.88 102 LYS A O 1
ATOM 879 N N . ASN A 1 103 ? 9.055 -21.168 -16.234 1.00 71.50 103 ASN A N 1
ATOM 880 C CA . ASN A 1 103 ? 7.823 -21.455 -15.485 1.00 71.50 103 ASN A CA 1
ATOM 881 C C . ASN A 1 103 ? 6.558 -20.934 -16.195 1.00 71.50 103 ASN A C 1
ATOM 883 O O . ASN A 1 103 ? 6.434 -21.105 -17.403 1.00 71.50 103 ASN A O 1
ATOM 887 N N . ILE A 1 104 ? 5.656 -20.287 -15.450 1.00 63.47 104 ILE A N 1
ATOM 888 C CA . ILE A 1 104 ? 4.374 -19.715 -15.899 1.00 63.47 104 ILE A CA 1
ATOM 889 C C . ILE A 1 104 ? 4.552 -18.809 -17.132 1.00 63.47 104 ILE A C 1
ATOM 891 O O . ILE A 1 104 ? 3.743 -18.845 -18.050 1.00 63.47 104 ILE A O 1
ATOM 895 N N . ALA A 1 105 ? 5.666 -18.071 -17.223 1.00 64.00 105 ALA A N 1
ATOM 896 C CA . ALA A 1 105 ? 5.959 -17.205 -18.371 1.00 64.00 105 ALA A CA 1
ATOM 897 C C . ALA A 1 105 ? 6.296 -17.972 -19.667 1.00 64.00 105 ALA A C 1
ATOM 899 O O . ALA A 1 105 ? 6.366 -17.369 -20.731 1.00 64.00 105 ALA A O 1
ATOM 900 N N . ARG A 1 106 ? 6.537 -19.288 -19.592 1.00 70.75 106 ARG A N 1
ATOM 901 C CA . ARG A 1 106 ? 6.696 -20.164 -20.765 1.00 70.75 106 ARG A CA 1
ATOM 902 C C . ARG A 1 106 ? 5.347 -20.600 -21.344 1.00 70.75 106 ARG A C 1
ATOM 904 O O . ARG A 1 106 ? 5.291 -20.970 -22.509 1.00 70.75 106 ARG A O 1
ATOM 911 N N . GLU A 1 107 ? 4.307 -20.632 -20.515 1.00 74.81 107 GLU A N 1
ATOM 912 C CA . GLU A 1 107 ? 2.971 -21.124 -20.876 1.00 74.81 107 GLU A CA 1
ATOM 913 C C . GLU A 1 107 ? 2.024 -19.996 -21.291 1.00 74.81 107 GLU A C 1
ATOM 915 O O . GLU A 1 107 ? 1.012 -20.264 -21.930 1.00 74.81 107 GLU A O 1
ATOM 920 N N . ALA A 1 108 ? 2.369 -18.747 -20.977 1.00 73.00 108 ALA A N 1
ATOM 921 C CA . ALA A 1 108 ? 1.623 -17.582 -21.422 1.00 73.00 108 ALA A CA 1
ATOM 922 C C . ALA A 1 108 ? 1.702 -17.432 -22.949 1.00 73.00 108 ALA A C 1
ATOM 924 O O . ALA A 1 108 ? 2.791 -17.392 -23.530 1.00 73.00 108 ALA A O 1
ATOM 925 N N . VAL A 1 109 ? 0.537 -17.346 -23.592 1.00 77.12 109 VAL A N 1
ATOM 926 C CA . VAL A 1 109 ? 0.416 -17.234 -25.053 1.00 77.12 109 VAL A CA 1
ATOM 927 C C . VAL A 1 109 ? 0.168 -15.782 -25.450 1.00 77.12 109 VAL A C 1
ATOM 929 O O . VAL A 1 109 ? 0.625 -15.345 -26.506 1.00 77.12 109 VAL A O 1
ATOM 932 N N . SER A 1 110 ? -0.515 -15.016 -24.593 1.00 78.81 110 SER A N 1
ATOM 933 C CA . SER A 1 110 ? -0.816 -13.605 -24.835 1.00 78.81 110 SER A CA 1
ATOM 934 C C . SER A 1 110 ? -0.014 -12.651 -23.929 1.00 78.81 110 SER A C 1
ATOM 936 O O . SER A 1 110 ? 0.254 -12.963 -22.764 1.00 78.81 110 SER A O 1
ATOM 938 N N . PRO A 1 111 ? 0.329 -11.440 -24.413 1.00 73.81 111 PRO A N 1
ATOM 939 C CA . PRO A 1 111 ? 0.945 -10.398 -23.584 1.00 73.81 111 PRO A CA 1
ATOM 940 C C . PRO A 1 111 ? 0.109 -10.020 -22.352 1.00 73.81 111 PRO A C 1
ATOM 942 O O . PRO A 1 111 ? 0.663 -9.699 -21.301 1.00 73.81 111 PRO A O 1
ATOM 945 N N . LEU A 1 112 ? -1.220 -10.109 -22.461 1.00 73.69 112 LEU A N 1
ATOM 946 C CA . LEU A 1 112 ? -2.141 -9.842 -21.360 1.00 73.69 112 LEU A CA 1
ATOM 947 C C . LEU A 1 112 ? -2.021 -10.887 -20.245 1.00 73.69 112 LEU A C 1
ATOM 949 O O . LEU A 1 112 ? -1.972 -10.518 -19.077 1.00 73.69 112 LEU A O 1
ATOM 953 N N . GLU A 1 113 ? -1.931 -12.175 -20.580 1.00 74.38 113 GLU A N 1
ATOM 954 C CA . GLU A 1 113 ? -1.738 -13.245 -19.588 1.00 74.38 113 GLU A CA 1
ATOM 955 C C . GLU A 1 113 ? -0.422 -13.076 -18.823 1.00 74.38 113 GLU A C 1
ATOM 957 O O . GLU A 1 113 ? -0.378 -13.272 -17.609 1.00 74.38 113 GLU A O 1
ATOM 962 N N . CYS A 1 114 ? 0.640 -12.635 -19.506 1.00 72.00 114 CYS A N 1
ATOM 963 C CA . CYS A 1 114 ? 1.896 -12.263 -18.854 1.00 72.00 114 CYS A CA 1
ATOM 964 C C . CYS A 1 114 ? 1.723 -11.093 -17.871 1.00 72.00 114 CYS A C 1
ATOM 966 O O . CYS A 1 114 ? 2.395 -11.049 -16.839 1.00 72.00 114 CYS A O 1
ATOM 968 N N . TRP A 1 115 ? 0.843 -10.141 -18.185 1.00 72.62 115 TRP A N 1
ATOM 969 C CA . TRP A 1 115 ? 0.616 -8.946 -17.374 1.00 72.62 115 TRP A CA 1
ATOM 970 C C . TRP A 1 115 ? -0.309 -9.197 -16.173 1.00 72.62 115 TRP A C 1
ATOM 972 O O . TRP A 1 115 ? -0.034 -8.711 -15.074 1.00 72.62 115 TRP A O 1
ATOM 982 N N . VAL A 1 116 ? -1.341 -10.031 -16.340 1.00 79.06 116 VAL A N 1
ATOM 983 C CA . VAL A 1 116 ? -2.298 -10.455 -15.295 1.00 79.06 116 VAL A CA 1
ATOM 984 C C . VAL A 1 116 ? -1.733 -11.613 -14.452 1.00 79.06 116 VAL A C 1
ATOM 986 O O . VAL A 1 116 ? -2.463 -12.397 -13.853 1.00 79.06 116 VAL A O 1
ATOM 989 N N . LYS A 1 117 ? -0.405 -11.730 -14.357 1.00 79.81 117 LYS A N 1
ATOM 990 C CA . LYS A 1 117 ? 0.233 -12.749 -13.522 1.00 79.81 117 LYS A CA 1
ATOM 991 C C . LYS A 1 117 ? -0.224 -12.620 -12.062 1.00 79.81 117 LYS A C 1
ATOM 993 O O . LYS A 1 117 ? -0.262 -11.508 -11.517 1.00 79.81 117 LYS A O 1
ATOM 998 N N . GLU A 1 118 ? -0.491 -13.772 -11.443 1.00 82.62 118 GLU A N 1
ATOM 999 C CA . GLU A 1 118 ? -0.754 -13.908 -10.009 1.00 82.62 118 GLU A CA 1
ATOM 1000 C C . GLU A 1 118 ? 0.315 -13.208 -9.161 1.00 82.62 118 GLU A C 1
ATOM 1002 O O . GLU A 1 118 ? 1.494 -13.142 -9.527 1.00 82.62 118 GLU A O 1
ATOM 1007 N N . THR A 1 119 ? -0.125 -12.655 -8.033 1.00 89.00 119 THR A N 1
ATOM 1008 C CA . THR A 1 119 ? 0.719 -11.865 -7.137 1.00 89.00 119 THR A CA 1
ATOM 1009 C C . THR A 1 119 ? 1.459 -12.742 -6.142 1.00 89.00 119 THR A C 1
ATOM 1011 O O . THR A 1 119 ? 0.844 -13.566 -5.464 1.00 89.00 119 THR A O 1
ATOM 1014 N N . ASP A 1 120 ? 2.754 -12.487 -5.981 1.00 91.19 120 ASP A N 1
ATOM 1015 C CA . ASP A 1 120 ? 3.607 -13.188 -5.020 1.00 91.19 120 ASP A CA 1
ATOM 1016 C C . ASP A 1 120 ? 3.660 -12.449 -3.665 1.00 91.19 120 ASP A C 1
ATOM 1018 O O . ASP A 1 120 ? 3.495 -11.229 -3.583 1.00 91.19 120 ASP A O 1
ATOM 1022 N N . VAL A 1 121 ? 3.949 -13.165 -2.570 1.00 92.62 121 VAL A N 1
ATOM 1023 C CA . VAL A 1 121 ? 4.073 -12.551 -1.227 1.00 92.62 121 VAL A CA 1
ATOM 1024 C C . VAL A 1 121 ? 5.166 -11.478 -1.200 1.00 92.62 121 VAL A C 1
ATOM 1026 O O . VAL A 1 121 ? 4.998 -10.431 -0.572 1.00 92.62 121 VAL A O 1
ATOM 1029 N N . ASP A 1 122 ? 6.278 -11.723 -1.891 1.00 93.12 122 ASP A N 1
ATOM 1030 C CA . ASP A 1 122 ? 7.387 -10.771 -1.985 1.00 93.12 122 ASP A CA 1
ATOM 1031 C C . ASP A 1 122 ? 7.010 -9.539 -2.812 1.00 93.12 122 ASP A C 1
ATOM 1033 O O . ASP A 1 122 ? 7.439 -8.431 -2.493 1.00 93.12 122 ASP A O 1
ATOM 1037 N N . GLU A 1 123 ? 6.137 -9.703 -3.807 1.00 92.75 123 GLU A N 1
ATOM 1038 C CA . GLU A 1 123 ? 5.617 -8.598 -4.609 1.00 92.75 123 GLU A CA 1
ATOM 1039 C C . GLU A 1 123 ? 4.733 -7.673 -3.763 1.00 92.75 123 GLU A C 1
ATOM 1041 O O . GLU A 1 123 ? 4.917 -6.457 -3.776 1.00 92.75 123 GLU A O 1
ATOM 1046 N N . ILE A 1 124 ? 3.840 -8.233 -2.939 1.00 94.00 124 ILE A N 1
ATOM 1047 C CA . ILE A 1 124 ? 3.013 -7.437 -2.019 1.00 94.00 124 ILE A CA 1
ATOM 1048 C C . ILE A 1 124 ? 3.875 -6.719 -0.973 1.00 94.00 124 ILE A C 1
ATOM 1050 O O . ILE A 1 124 ? 3.652 -5.539 -0.693 1.00 94.00 124 ILE A O 1
ATOM 1054 N N . LYS A 1 125 ? 4.902 -7.383 -0.423 1.00 95.06 125 LYS A N 1
ATOM 1055 C CA . LYS A 1 125 ? 5.865 -6.731 0.482 1.00 95.06 125 LYS A CA 1
ATOM 1056 C C . LYS A 1 125 ? 6.612 -5.591 -0.209 1.00 95.06 125 LYS A C 1
ATOM 1058 O O . LYS A 1 125 ? 6.806 -4.548 0.411 1.00 95.06 125 LYS A O 1
ATOM 1063 N N . ALA A 1 126 ? 6.998 -5.769 -1.471 1.00 95.44 126 ALA A N 1
ATOM 1064 C CA . ALA A 1 126 ? 7.645 -4.728 -2.259 1.00 95.44 126 ALA A CA 1
ATOM 1065 C C . ALA A 1 126 ? 6.718 -3.519 -2.467 1.00 95.44 126 ALA A C 1
ATOM 1067 O O . ALA A 1 126 ? 7.144 -2.392 -2.225 1.00 95.44 126 ALA A O 1
ATOM 1068 N N . VAL A 1 127 ? 5.439 -3.734 -2.810 1.00 94.50 127 VAL A N 1
ATOM 1069 C CA . VAL A 1 127 ? 4.438 -2.652 -2.920 1.00 94.50 127 VAL A CA 1
ATOM 1070 C C . VAL A 1 127 ? 4.312 -1.882 -1.606 1.00 94.50 127 VAL A C 1
ATOM 1072 O O . VAL A 1 127 ? 4.398 -0.654 -1.605 1.00 94.50 127 VAL A O 1
ATOM 1075 N N . LEU A 1 128 ? 4.156 -2.584 -0.479 1.00 94.62 128 LEU A N 1
ATOM 1076 C CA . LEU A 1 128 ? 4.069 -1.945 0.838 1.00 94.62 128 LEU A CA 1
ATOM 1077 C C . LEU A 1 128 ? 5.350 -1.168 1.170 1.00 94.62 128 LEU A C 1
ATOM 1079 O O . LEU A 1 128 ? 5.272 -0.036 1.642 1.00 94.62 128 LEU A O 1
ATOM 1083 N N . GLY A 1 129 ? 6.524 -1.731 0.876 1.00 95.38 129 GLY A N 1
ATOM 1084 C CA . GLY A 1 129 ? 7.813 -1.063 1.057 1.00 95.38 129 GLY A CA 1
ATOM 1085 C C . GLY A 1 129 ? 7.934 0.232 0.250 1.00 95.38 129 GLY A C 1
ATOM 1086 O O . GLY A 1 129 ? 8.369 1.250 0.788 1.00 95.38 129 GLY A O 1
ATOM 1087 N N . LEU A 1 130 ? 7.486 0.231 -1.008 1.00 93.94 130 LEU A N 1
ATOM 1088 C CA . LEU A 1 130 ? 7.453 1.432 -1.847 1.00 93.94 130 LEU A CA 1
ATOM 1089 C C . LEU A 1 130 ? 6.483 2.491 -1.305 1.00 93.94 130 LEU A C 1
ATOM 1091 O O . LEU A 1 130 ? 6.815 3.674 -1.326 1.00 93.94 130 LEU A O 1
ATOM 1095 N N . LEU A 1 131 ? 5.331 2.091 -0.757 1.00 93.19 131 LEU A N 1
ATOM 1096 C CA . LEU A 1 131 ? 4.400 3.016 -0.096 1.00 93.19 131 LEU A CA 1
ATOM 1097 C C . LEU A 1 131 ? 5.015 3.649 1.164 1.00 93.19 131 LEU A C 1
ATOM 1099 O O . LEU A 1 131 ? 4.883 4.855 1.375 1.00 93.19 131 LEU A O 1
ATOM 1103 N N . TYR A 1 132 ? 5.743 2.870 1.972 1.00 93.69 132 TYR A N 1
ATOM 1104 C CA . TYR A 1 132 ? 6.485 3.404 3.120 1.00 93.69 132 TYR A CA 1
ATOM 1105 C C . TYR A 1 132 ? 7.568 4.398 2.693 1.00 93.69 132 TYR A C 1
ATOM 1107 O O . TYR A 1 132 ? 7.701 5.463 3.299 1.00 93.69 132 TYR A O 1
ATOM 1115 N N . LEU A 1 133 ? 8.318 4.081 1.634 1.00 92.81 133 LEU A N 1
ATOM 1116 C CA . LEU A 1 133 ? 9.328 4.981 1.081 1.00 92.81 133 LEU A CA 1
ATOM 1117 C C . LEU A 1 133 ? 8.702 6.260 0.518 1.00 92.81 133 LEU A C 1
ATOM 1119 O O . LEU A 1 133 ? 9.223 7.343 0.768 1.00 92.81 133 LEU A O 1
ATOM 1123 N N . ALA A 1 134 ? 7.563 6.173 -0.169 1.00 91.38 134 ALA A N 1
ATOM 1124 C CA . ALA A 1 134 ? 6.848 7.351 -0.663 1.00 91.38 134 ALA A CA 1
ATOM 1125 C C . ALA A 1 134 ? 6.450 8.296 0.486 1.00 91.38 134 ALA A C 1
ATOM 1127 O O . ALA A 1 134 ? 6.648 9.511 0.389 1.00 91.38 134 ALA A O 1
ATOM 1128 N N . GLY A 1 135 ? 5.987 7.734 1.609 1.00 91.31 135 GLY A N 1
ATOM 1129 C CA . GLY A 1 135 ? 5.717 8.486 2.835 1.00 91.31 135 GLY A CA 1
ATOM 1130 C C . GLY A 1 135 ? 6.969 9.125 3.440 1.00 91.31 135 GLY A C 1
ATOM 1131 O O . GLY A 1 135 ? 6.929 10.287 3.848 1.00 91.31 135 GLY A O 1
ATOM 1132 N N . LEU A 1 136 ? 8.095 8.403 3.447 1.00 91.69 136 LEU A N 1
ATOM 1133 C CA . LEU A 1 136 ? 9.385 8.901 3.937 1.00 91.69 136 LEU A CA 1
ATOM 1134 C C . LEU A 1 136 ? 9.881 10.108 3.127 1.00 91.69 136 LEU A C 1
ATOM 1136 O O . LEU A 1 136 ? 10.308 11.105 3.708 1.00 91.69 136 LEU A O 1
ATOM 1140 N N . PHE A 1 137 ? 9.773 10.044 1.799 1.00 88.75 137 PHE A N 1
ATOM 1141 C CA . PHE A 1 137 ? 10.151 11.141 0.902 1.00 88.75 137 PHE A CA 1
ATOM 1142 C C . PHE A 1 137 ? 9.133 12.290 0.879 1.00 88.75 137 PHE A C 1
ATOM 1144 O O . PHE A 1 137 ? 9.373 13.307 0.234 1.00 88.75 137 PHE A O 1
ATOM 1151 N N . ARG A 1 138 ? 8.021 12.171 1.623 1.00 86.75 138 ARG A N 1
ATOM 1152 C CA . ARG A 1 138 ? 6.897 13.126 1.632 1.00 86.75 138 ARG A CA 1
ATOM 1153 C C . ARG A 1 138 ? 6.269 13.324 0.248 1.00 86.75 138 ARG A C 1
ATOM 1155 O O . ARG A 1 138 ? 5.622 14.340 -0.003 1.00 86.75 138 ARG A O 1
ATOM 1162 N N . SER A 1 139 ? 6.382 12.323 -0.618 1.00 85.06 139 SER A N 1
ATOM 1163 C CA . SER A 1 139 ? 5.909 12.352 -2.006 1.00 85.06 139 SER A CA 1
ATOM 1164 C C . SER A 1 139 ? 4.466 11.861 -2.159 1.00 85.06 139 SER A C 1
ATOM 1166 O O . SER A 1 139 ? 4.048 11.489 -3.248 1.00 85.06 139 SER A O 1
ATOM 1168 N N . ASN A 1 140 ? 3.664 11.895 -1.089 1.00 78.81 140 ASN A N 1
ATOM 1169 C CA . ASN A 1 140 ? 2.287 11.374 -1.077 1.00 78.81 140 ASN A CA 1
ATOM 1170 C C . ASN A 1 140 ? 1.352 12.034 -2.105 1.00 78.81 140 ASN A C 1
ATOM 1172 O O . ASN A 1 140 ? 0.338 11.451 -2.470 1.00 78.81 140 ASN A O 1
ATOM 1176 N N . ARG A 1 141 ? 1.657 13.267 -2.529 1.00 81.56 141 ARG A N 1
ATOM 1177 C CA . ARG A 1 141 ? 0.892 14.018 -3.543 1.00 81.56 141 ARG A CA 1
ATOM 1178 C C . ARG A 1 141 ? 1.648 14.190 -4.861 1.00 81.56 141 ARG A C 1
ATOM 1180 O O . ARG A 1 141 ? 1.168 14.895 -5.742 1.00 81.56 141 ARG A O 1
ATOM 1187 N N . GLN A 1 142 ? 2.842 13.615 -4.965 1.00 84.75 142 GLN A N 1
ATOM 1188 C CA . GLN A 1 142 ? 3.647 13.695 -6.173 1.00 84.75 142 GLN A CA 1
ATOM 1189 C C . GLN A 1 142 ? 3.099 12.720 -7.213 1.00 84.75 142 GLN A C 1
ATOM 1191 O O . GLN A 1 142 ? 2.523 11.685 -6.869 1.00 84.75 142 GLN A O 1
ATOM 1196 N N . ASN A 1 143 ? 3.273 13.051 -8.489 1.00 86.38 143 ASN A N 1
ATOM 1197 C CA . ASN A 1 143 ? 2.889 12.140 -9.548 1.00 86.38 143 ASN A CA 1
ATOM 1198 C C . ASN A 1 143 ? 3.771 10.883 -9.486 1.00 86.38 143 ASN A C 1
ATOM 1200 O O . ASN A 1 143 ? 4.985 10.968 -9.292 1.00 86.38 143 ASN A O 1
ATOM 1204 N N . LEU A 1 144 ? 3.168 9.705 -9.663 1.00 86.75 144 LEU A N 1
ATOM 1205 C CA . LEU A 1 144 ? 3.917 8.446 -9.674 1.00 86.75 144 LEU A CA 1
ATOM 1206 C C . LEU A 1 144 ? 4.925 8.409 -10.830 1.00 86.75 144 LEU A C 1
ATOM 1208 O O . LEU A 1 144 ? 5.985 7.810 -10.687 1.00 86.75 144 LEU A O 1
ATOM 1212 N N . LYS A 1 145 ? 4.627 9.082 -11.950 1.00 87.50 145 LYS A N 1
ATOM 1213 C CA . LYS A 1 145 ? 5.551 9.188 -13.090 1.00 87.50 145 LYS A CA 1
ATOM 1214 C C . LYS A 1 145 ? 6.878 9.835 -12.683 1.00 87.50 145 LYS A C 1
ATOM 1216 O O . LYS A 1 145 ? 7.928 9.298 -13.014 1.00 87.50 145 LYS A O 1
ATOM 1221 N N . ASP A 1 146 ? 6.829 10.897 -11.882 1.00 88.88 146 ASP A N 1
ATOM 1222 C CA . ASP A 1 146 ? 8.023 11.619 -11.427 1.00 88.88 146 ASP A CA 1
ATOM 1223 C C . ASP A 1 146 ? 8.880 10.753 -10.495 1.00 88.88 146 ASP A C 1
ATOM 1225 O O . ASP A 1 146 ? 10.104 10.754 -10.572 1.00 88.88 146 ASP A O 1
ATOM 1229 N N . LEU A 1 147 ? 8.243 9.955 -9.631 1.00 89.62 147 LEU A N 1
ATOM 1230 C CA . LEU A 1 147 ? 8.954 9.035 -8.738 1.00 89.62 147 LEU A CA 1
ATOM 1231 C C . LEU A 1 147 ? 9.696 7.931 -9.505 1.00 89.62 147 LEU A C 1
ATOM 1233 O O . LEU A 1 147 ? 10.761 7.492 -9.069 1.00 89.62 147 LEU A O 1
ATOM 1237 N N . TRP A 1 148 ? 9.148 7.509 -10.646 1.00 91.94 148 TRP A N 1
ATOM 1238 C CA . TRP A 1 148 ? 9.714 6.485 -11.528 1.00 91.94 148 TRP A CA 1
ATOM 1239 C C . TRP A 1 148 ? 10.545 7.047 -12.692 1.00 91.94 148 TRP A C 1
ATOM 1241 O O . TRP A 1 148 ? 10.982 6.266 -13.541 1.00 91.94 148 TRP A O 1
ATOM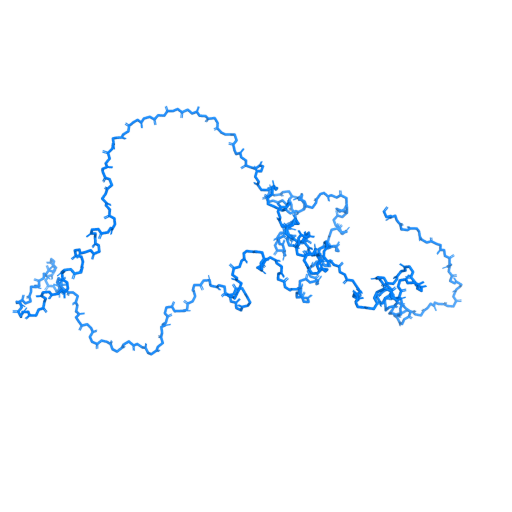 1251 N N . ALA A 1 149 ? 10.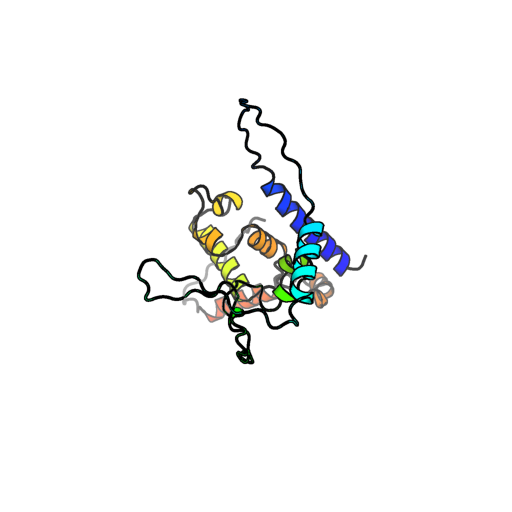787 8.361 -12.739 1.00 89.69 149 ALA A N 1
ATOM 1252 C CA . ALA A 1 149 ? 11.490 9.005 -13.843 1.00 89.69 149 ALA A CA 1
ATOM 1253 C C . ALA A 1 149 ? 12.938 8.500 -13.999 1.00 89.69 149 ALA A C 1
ATOM 1255 O O . ALA A 1 149 ? 13.644 8.220 -13.026 1.00 89.69 149 ALA A O 1
ATOM 1256 N N . SER A 1 150 ? 13.386 8.375 -15.252 1.00 88.12 150 SER A N 1
ATOM 1257 C CA . SER A 1 150 ? 14.739 7.926 -15.619 1.00 88.12 150 SER A CA 1
ATOM 1258 C C . SER A 1 150 ? 15.693 9.069 -15.975 1.00 88.12 150 SER A C 1
ATOM 1260 O O . SER A 1 150 ? 16.863 8.822 -16.248 1.00 88.12 150 SER A O 1
ATOM 1262 N N . ASP A 1 151 ? 15.207 10.307 -15.972 1.00 87.25 151 ASP A N 1
ATOM 1263 C CA . ASP A 1 151 ? 15.935 11.539 -16.311 1.00 87.25 151 ASP A CA 1
ATOM 1264 C C . ASP A 1 151 ? 16.922 12.003 -15.218 1.00 87.25 151 ASP A C 1
ATOM 1266 O O . ASP A 1 151 ? 17.537 13.061 -15.329 1.00 87.25 151 ASP A O 1
ATOM 1270 N N . GLY A 1 152 ? 17.080 11.209 -14.154 1.00 83.88 152 GLY A N 1
ATOM 1271 C CA . GLY A 1 152 ? 17.913 11.517 -12.993 1.00 83.88 152 GLY A CA 1
ATOM 1272 C C . GLY A 1 152 ? 17.187 12.286 -11.887 1.00 83.88 152 GLY A C 1
ATOM 1273 O O . GLY A 1 152 ? 17.763 12.474 -10.817 1.00 83.88 152 GLY A O 1
ATOM 1274 N N . THR A 1 153 ? 15.934 12.696 -12.104 1.00 84.62 153 THR A N 1
ATOM 1275 C CA . THR A 1 153 ? 15.106 13.344 -11.073 1.00 84.62 153 THR A CA 1
ATOM 1276 C C . THR A 1 153 ? 14.306 12.341 -10.241 1.00 84.62 153 THR A C 1
ATOM 1278 O O . THR A 1 153 ? 13.951 12.628 -9.095 1.00 84.62 153 THR A O 1
ATOM 1281 N N . GLY A 1 154 ? 14.059 11.150 -10.794 1.00 85.44 154 GLY A N 1
ATOM 1282 C CA . GLY A 1 154 ? 13.345 10.067 -10.127 1.00 85.44 154 GLY A CA 1
ATOM 1283 C C . GLY A 1 154 ? 14.165 9.346 -9.057 1.00 85.44 154 GLY A C 1
ATOM 1284 O O . GLY A 1 154 ? 15.393 9.429 -8.985 1.00 85.44 154 GLY A O 1
ATOM 1285 N N . ILE A 1 155 ? 13.470 8.584 -8.211 1.00 89.25 155 ILE A N 1
ATOM 1286 C CA . ILE A 1 155 ? 14.095 7.848 -7.110 1.00 89.25 155 ILE A CA 1
ATOM 1287 C C . ILE A 1 155 ? 14.389 6.423 -7.574 1.00 89.25 155 ILE A C 1
ATOM 1289 O O . ILE A 1 155 ? 13.489 5.605 -7.776 1.00 89.25 155 ILE A O 1
ATOM 1293 N N . GLU A 1 156 ? 15.675 6.093 -7.687 1.00 89.50 156 GLU A N 1
ATOM 1294 C CA . GLU A 1 156 ? 16.126 4.839 -8.302 1.00 89.50 156 GLU A CA 1
ATOM 1295 C C . GLU A 1 156 ? 15.563 3.575 -7.650 1.00 89.50 156 GLU A C 1
ATOM 1297 O O . GLU A 1 156 ? 15.351 2.570 -8.330 1.00 89.50 156 GLU A O 1
ATOM 1302 N N . ILE A 1 157 ? 15.284 3.617 -6.345 1.00 92.50 157 ILE A N 1
ATOM 1303 C CA . ILE A 1 157 ? 14.735 2.476 -5.607 1.00 92.50 157 ILE A CA 1
ATOM 1304 C C . ILE A 1 157 ? 13.367 2.065 -6.169 1.00 92.50 157 ILE A C 1
ATOM 1306 O O . ILE A 1 157 ? 13.091 0.871 -6.267 1.00 92.50 157 ILE A O 1
ATOM 1310 N N . PHE A 1 158 ? 12.534 3.016 -6.600 1.00 91.62 158 PHE A N 1
ATOM 1311 C CA . PHE A 1 158 ? 11.195 2.721 -7.114 1.00 91.62 158 PHE A CA 1
ATOM 1312 C C . PHE A 1 158 ? 11.269 1.933 -8.424 1.00 91.62 158 PHE A C 1
ATOM 1314 O O . PHE A 1 158 ? 10.761 0.811 -8.496 1.00 91.62 158 PHE A O 1
ATOM 1321 N N . ARG A 1 159 ? 12.003 2.457 -9.415 1.00 90.56 159 ARG A N 1
ATOM 1322 C CA . ARG A 1 159 ? 12.213 1.790 -10.714 1.00 90.56 159 ARG A CA 1
ATOM 1323 C C . ARG A 1 159 ? 12.979 0.470 -10.604 1.00 90.56 159 ARG A C 1
ATOM 1325 O O . ARG A 1 159 ? 12.725 -0.443 -11.381 1.00 90.56 159 ARG A O 1
ATOM 1332 N N . SER A 1 160 ? 13.901 0.363 -9.644 1.00 91.56 160 SER A N 1
ATOM 1333 C CA . SER A 1 160 ? 14.703 -0.851 -9.440 1.00 91.56 160 SER A CA 1
ATOM 1334 C C . SER A 1 160 ? 13.914 -1.970 -8.761 1.00 91.56 160 SER A C 1
ATOM 1336 O O . SER A 1 160 ? 14.236 -3.139 -8.947 1.00 91.56 160 SER A O 1
ATOM 1338 N N . THR A 1 161 ? 12.892 -1.624 -7.972 1.00 93.25 161 THR A N 1
ATOM 1339 C CA . THR A 1 161 ? 12.067 -2.604 -7.255 1.00 93.25 161 THR A CA 1
ATOM 1340 C C . THR A 1 161 ? 10.959 -3.163 -8.144 1.00 93.25 161 THR A C 1
ATOM 1342 O O . THR A 1 161 ? 10.715 -4.367 -8.143 1.00 93.25 161 THR A O 1
ATOM 1345 N N . MET A 1 162 ? 10.259 -2.300 -8.886 1.00 91.75 162 MET A N 1
ATOM 1346 C CA . MET A 1 162 ? 9.100 -2.688 -9.690 1.00 91.75 162 MET A CA 1
ATOM 1347 C C . MET A 1 162 ? 8.864 -1.694 -10.827 1.00 91.75 162 MET A C 1
ATOM 1349 O O . MET A 1 162 ? 9.076 -0.495 -10.666 1.00 91.75 162 MET A O 1
ATOM 1353 N N . ALA A 1 163 ? 8.357 -2.167 -11.965 1.00 91.25 163 ALA A N 1
ATOM 1354 C CA . ALA A 1 163 ? 7.908 -1.286 -13.042 1.00 91.25 163 ALA A CA 1
ATOM 1355 C C . ALA A 1 163 ? 6.669 -0.463 -12.628 1.00 91.25 163 ALA A C 1
ATOM 1357 O O . ALA A 1 163 ? 5.753 -0.998 -12.000 1.00 91.25 163 ALA A O 1
ATOM 1358 N N . LEU A 1 164 ? 6.595 0.805 -13.054 1.00 90.69 164 LEU A N 1
ATOM 1359 C CA . LEU A 1 164 ? 5.482 1.718 -12.742 1.00 90.69 164 LEU A CA 1
ATOM 1360 C C . LEU A 1 164 ? 4.113 1.110 -13.086 1.00 90.69 164 LEU A C 1
ATOM 1362 O O . LEU A 1 164 ? 3.206 1.107 -12.254 1.00 90.69 164 LEU A O 1
ATOM 1366 N N . LYS A 1 165 ? 3.988 0.532 -14.288 1.00 87.75 165 LYS A N 1
ATOM 1367 C CA . LYS A 1 165 ? 2.745 -0.094 -14.768 1.00 87.75 165 LYS A CA 1
ATOM 1368 C C . LYS A 1 165 ? 2.290 -1.233 -13.855 1.00 87.75 165 LYS A C 1
ATOM 1370 O O . LYS A 1 165 ? 1.109 -1.340 -13.535 1.00 87.75 165 LYS A O 1
ATOM 1375 N N . ARG A 1 166 ? 3.229 -2.067 -13.389 1.00 89.38 166 ARG A N 1
ATOM 1376 C CA . ARG A 1 166 ? 2.916 -3.170 -12.469 1.00 89.38 166 ARG A CA 1
ATOM 1377 C C . ARG A 1 166 ? 2.499 -2.636 -11.101 1.00 89.38 166 ARG A C 1
ATOM 1379 O O . ARG A 1 166 ? 1.524 -3.123 -10.545 1.00 89.38 166 ARG A O 1
ATOM 1386 N N . PHE A 1 167 ? 3.162 -1.600 -10.595 1.00 91.50 167 PHE A N 1
ATOM 1387 C CA . PHE A 1 167 ? 2.789 -0.974 -9.327 1.00 91.50 167 PHE A CA 1
ATOM 1388 C C . PHE A 1 167 ? 1.367 -0.391 -9.365 1.00 91.50 167 PHE A C 1
ATOM 1390 O O . PHE A 1 167 ? 0.553 -0.689 -8.492 1.00 91.50 167 PHE A O 1
ATOM 1397 N N . GLN A 1 168 ? 1.034 0.373 -10.410 1.00 90.12 168 GLN A N 1
ATOM 1398 C CA . GLN A 1 168 ? -0.311 0.926 -10.607 1.00 90.12 168 GLN A CA 1
ATOM 1399 C C . GLN A 1 168 ? -1.372 -0.171 -10.737 1.00 90.12 168 GLN A C 1
ATOM 1401 O O . GLN A 1 168 ? -2.430 -0.088 -10.111 1.00 90.12 168 GLN A O 1
ATOM 1406 N N . PHE A 1 169 ? -1.067 -1.226 -11.496 1.00 90.44 169 PHE A N 1
ATOM 1407 C CA . PHE A 1 169 ? -1.946 -2.379 -11.646 1.00 90.44 169 PHE A CA 1
ATOM 1408 C C . PHE A 1 169 ? -2.272 -3.040 -10.304 1.00 90.44 169 PHE A C 1
ATOM 1410 O O . PHE A 1 169 ? -3.442 -3.259 -9.981 1.00 90.44 169 PHE A O 1
ATOM 1417 N N . LEU A 1 170 ? -1.244 -3.313 -9.496 1.00 91.38 170 LEU A N 1
ATOM 1418 C CA . LEU A 1 170 ? -1.407 -3.935 -8.185 1.00 91.38 170 LEU A CA 1
ATOM 1419 C C . LEU A 1 170 ? -2.221 -3.052 -7.239 1.00 91.38 170 LEU A C 1
ATOM 1421 O O . LEU A 1 170 ? -3.103 -3.564 -6.552 1.00 91.38 170 LEU A O 1
ATOM 1425 N N . LEU A 1 171 ? -1.991 -1.734 -7.235 1.00 90.62 171 LEU A N 1
ATOM 1426 C CA . LEU A 1 171 ? -2.785 -0.803 -6.429 1.00 90.62 171 LEU A CA 1
ATOM 1427 C C . LEU A 1 171 ? -4.264 -0.786 -6.844 1.00 90.62 171 LEU A C 1
ATOM 1429 O O . LEU A 1 171 ? -5.140 -0.811 -5.980 1.00 90.62 171 LEU A O 1
ATOM 1433 N N . ALA A 1 172 ? -4.563 -0.799 -8.145 1.00 89.12 172 ALA A N 1
ATOM 1434 C CA . ALA A 1 172 ? -5.940 -0.828 -8.646 1.00 89.12 172 ALA A CA 1
ATOM 1435 C C . ALA A 1 172 ? -6.668 -2.150 -8.318 1.00 89.12 172 ALA A C 1
ATOM 1437 O O . ALA A 1 172 ? -7.890 -2.180 -8.089 1.00 89.12 172 ALA A O 1
ATOM 1438 N N . CYS A 1 173 ? -5.917 -3.251 -8.270 1.00 89.06 173 CYS A N 1
ATOM 1439 C CA . CYS A 1 173 ? -6.440 -4.601 -8.068 1.00 89.06 173 CYS A CA 1
ATOM 1440 C C . CYS A 1 173 ? -6.375 -5.085 -6.613 1.00 89.06 173 CYS A C 1
ATOM 1442 O O . CYS A 1 173 ? -6.894 -6.159 -6.320 1.00 89.06 173 CYS A O 1
ATOM 1444 N N . LEU A 1 174 ? -5.807 -4.309 -5.684 1.00 89.81 174 LEU A N 1
ATOM 1445 C CA . LEU A 1 174 ? -5.676 -4.719 -4.287 1.00 89.81 174 LEU A CA 1
ATOM 1446 C C . LEU A 1 174 ? -7.056 -4.914 -3.637 1.00 89.81 174 LEU A C 1
ATOM 1448 O O . LEU A 1 174 ? -7.908 -4.018 -3.654 1.00 89.81 174 LEU A O 1
ATOM 1452 N N . ARG A 1 175 ? -7.299 -6.101 -3.074 1.00 89.25 175 ARG A N 1
ATOM 1453 C CA . ARG A 1 175 ? -8.539 -6.455 -2.367 1.00 89.25 175 ARG A CA 1
ATOM 1454 C C . ARG A 1 175 ? -8.193 -7.164 -1.061 1.00 89.25 175 ARG A C 1
ATOM 1456 O O . ARG A 1 175 ? -7.287 -7.986 -1.019 1.00 89.25 175 ARG A O 1
ATOM 1463 N N . PHE A 1 176 ? -8.948 -6.860 -0.010 1.00 90.12 176 PHE A N 1
ATOM 1464 C CA . PHE A 1 176 ? -8.730 -7.383 1.346 1.00 90.12 176 PHE A CA 1
ATOM 1465 C C . PHE A 1 176 ? -9.846 -8.319 1.819 1.00 90.12 176 PHE A C 1
ATOM 1467 O O . PHE A 1 176 ? -9.927 -8.655 2.998 1.00 90.12 176 PHE A O 1
ATOM 1474 N N . ASP A 1 177 ? -10.729 -8.703 0.902 1.00 89.50 177 ASP A N 1
ATOM 1475 C CA . ASP A 1 177 ? -11.995 -9.331 1.227 1.00 89.50 177 ASP A CA 1
ATOM 1476 C C . ASP A 1 177 ? -12.383 -10.391 0.204 1.00 89.50 177 ASP A C 1
ATOM 1478 O O . ASP A 1 177 ? -12.238 -10.173 -1.002 1.00 89.50 177 ASP A O 1
ATOM 1482 N N . ASP A 1 178 ? -12.955 -11.488 0.691 1.00 88.50 178 ASP A N 1
ATOM 1483 C CA . ASP A 1 178 ? -13.495 -12.543 -0.154 1.00 88.50 178 ASP A CA 1
ATOM 1484 C C . ASP A 1 178 ? -14.808 -12.090 -0.800 1.00 88.50 178 ASP A C 1
ATOM 1486 O O . ASP A 1 178 ? -15.748 -11.646 -0.135 1.00 88.50 178 ASP A O 1
ATOM 1490 N N . GLN A 1 179 ? -14.866 -12.210 -2.122 1.00 85.38 179 GLN A N 1
ATOM 1491 C CA . GLN A 1 179 ? -16.025 -11.834 -2.911 1.00 85.38 179 GLN A CA 1
ATOM 1492 C C . GLN A 1 179 ? -17.245 -12.711 -2.609 1.00 85.38 179 GLN A C 1
ATOM 1494 O O . GLN A 1 179 ? -18.362 -12.189 -2.617 1.00 85.38 179 GLN A O 1
ATOM 1499 N N . SER A 1 180 ? -17.047 -14.006 -2.336 1.00 87.44 180 SER A N 1
ATOM 1500 C CA . SER A 1 180 ? -18.147 -14.973 -2.226 1.00 87.44 180 SER A CA 1
ATOM 1501 C C . SER A 1 180 ? -19.113 -14.630 -1.085 1.00 87.44 180 SER A C 1
ATOM 1503 O O . SER A 1 180 ? -20.329 -14.672 -1.248 1.00 87.44 180 SER A O 1
ATOM 1505 N N . SER A 1 181 ? -18.564 -14.178 0.042 1.00 86.75 181 SER A N 1
ATOM 1506 C CA . SER A 1 181 ? -19.299 -13.844 1.266 1.00 86.75 181 SER A CA 1
ATOM 1507 C C . SER A 1 181 ? -19.582 -12.344 1.426 1.00 86.75 181 SER A C 1
ATOM 1509 O O . SER A 1 181 ? -20.090 -11.905 2.462 1.00 86.75 181 SER A O 1
ATOM 1511 N N . ARG A 1 182 ? -19.233 -11.524 0.424 1.00 83.69 182 ARG A N 1
ATOM 1512 C CA . ARG A 1 182 ? -19.304 -10.057 0.513 1.00 83.69 182 ARG A CA 1
ATOM 1513 C C . ARG A 1 182 ? -20.735 -9.531 0.539 1.00 83.69 182 ARG A C 1
ATOM 1515 O O . ARG A 1 182 ? -21.002 -8.565 1.250 1.00 83.69 182 ARG A O 1
ATOM 1522 N N . ALA A 1 183 ? -21.637 -10.119 -0.249 1.00 85.88 183 ALA A N 1
ATOM 1523 C CA . ALA A 1 183 ? -23.016 -9.637 -0.373 1.00 85.88 183 ALA A CA 1
ATOM 1524 C C . ALA A 1 183 ? -23.753 -9.692 0.974 1.00 85.88 183 ALA A C 1
ATOM 1526 O O . ALA A 1 183 ? -24.320 -8.689 1.411 1.00 85.88 183 ALA A O 1
ATOM 1527 N N . ASP A 1 184 ? -23.633 -10.823 1.668 1.00 87.50 184 ASP A N 1
ATOM 1528 C CA . ASP A 1 184 ? -24.268 -11.040 2.966 1.00 87.50 184 ASP A CA 1
ATOM 1529 C C . ASP A 1 184 ? -23.657 -10.130 4.037 1.00 87.50 184 ASP A C 1
ATOM 1531 O O . ASP A 1 184 ? -24.378 -9.442 4.761 1.00 87.50 184 ASP A O 1
ATOM 1535 N N . ARG A 1 185 ? -22.321 -10.023 4.092 1.00 86.62 185 ARG A N 1
ATOM 1536 C CA . ARG A 1 185 ? -21.637 -9.176 5.085 1.00 86.62 185 ARG A CA 1
ATOM 1537 C C . ARG A 1 185 ? -21.865 -7.688 4.869 1.00 86.62 185 ARG A C 1
ATOM 1539 O O . ARG A 1 185 ? -22.005 -6.965 5.849 1.00 86.62 185 ARG A O 1
ATOM 1546 N N . ARG A 1 186 ? -21.968 -7.223 3.620 1.00 88.44 186 ARG A N 1
ATOM 1547 C CA . ARG A 1 186 ? -22.241 -5.809 3.313 1.00 88.44 186 ARG A CA 1
ATOM 1548 C C . ARG A 1 186 ? -23.610 -5.353 3.821 1.00 88.44 186 ARG A C 1
ATOM 1550 O O . ARG A 1 186 ? -23.777 -4.171 4.112 1.00 88.44 186 ARG A O 1
ATOM 1557 N N . SER A 1 187 ? -24.575 -6.270 3.925 1.00 88.69 187 SER A N 1
ATOM 1558 C CA . SER A 1 187 ? -25.893 -5.966 4.495 1.00 88.69 187 SER A CA 1
ATOM 1559 C C . SER A 1 187 ? -25.831 -5.679 6.001 1.00 88.69 187 SER A C 1
ATOM 1561 O O . SER A 1 187 ? -26.593 -4.854 6.501 1.00 88.69 187 SER A O 1
ATOM 1563 N N . LEU A 1 188 ? -24.887 -6.312 6.701 1.00 89.44 188 LEU A N 1
ATOM 1564 C CA . LEU A 1 188 ? -24.682 -6.173 8.142 1.00 89.44 188 LEU A CA 1
ATOM 1565 C C . LEU A 1 188 ? -23.696 -5.049 8.477 1.00 89.44 188 LEU A C 1
ATOM 1567 O O . LEU A 1 188 ? -23.893 -4.311 9.439 1.00 89.44 188 LEU A O 1
ATOM 1571 N N . ASP A 1 189 ? -22.635 -4.914 7.682 1.00 89.81 189 ASP A N 1
ATOM 1572 C CA . ASP A 1 189 ? -21.522 -4.013 7.944 1.00 89.81 189 ASP A CA 1
ATOM 1573 C C . ASP A 1 189 ? -21.062 -3.281 6.678 1.00 89.81 189 ASP A C 1
ATOM 1575 O O . ASP A 1 189 ? -20.611 -3.875 5.695 1.00 89.81 189 ASP A O 1
ATOM 1579 N N . LYS A 1 190 ? -21.093 -1.946 6.733 1.00 89.19 190 LYS A N 1
ATOM 1580 C CA . LYS A 1 190 ? -20.606 -1.088 5.644 1.00 89.19 190 LYS A CA 1
ATOM 1581 C C . LYS A 1 190 ? -19.085 -1.177 5.461 1.00 89.19 190 LYS A C 1
ATOM 1583 O O . LYS A 1 190 ? -18.613 -0.971 4.347 1.00 89.19 190 LYS A O 1
ATOM 1588 N N . LEU A 1 191 ? -18.334 -1.504 6.518 1.00 89.12 191 LEU A N 1
ATOM 1589 C CA . LEU A 1 191 ? -16.872 -1.658 6.502 1.00 89.12 191 LEU A CA 1
ATOM 1590 C C . LEU A 1 191 ? -16.413 -3.099 6.217 1.00 89.12 191 LEU A C 1
ATOM 1592 O O . LEU A 1 191 ? -15.217 -3.391 6.300 1.00 89.12 191 LEU A O 1
ATOM 1596 N N . ALA A 1 192 ? -17.329 -3.985 5.809 1.00 88.81 192 ALA A N 1
ATOM 1597 C CA . ALA A 1 192 ? -17.031 -5.380 5.485 1.00 88.81 192 ALA A CA 1
ATOM 1598 C C . ALA A 1 192 ? -15.799 -5.598 4.572 1.00 88.81 192 ALA A C 1
ATOM 1600 O O . ALA A 1 192 ? -15.059 -6.543 4.847 1.00 88.81 192 ALA A O 1
ATOM 1601 N N . PRO A 1 193 ? -15.506 -4.751 3.555 1.00 90.12 193 PRO A N 1
ATOM 1602 C CA . PRO A 1 193 ? -14.358 -4.964 2.664 1.00 90.12 193 PRO A CA 1
ATOM 1603 C C . PRO A 1 193 ? -12.968 -4.860 3.312 1.00 90.12 193 PRO A C 1
ATOM 1605 O O . PRO A 1 193 ? -11.993 -5.267 2.690 1.00 90.12 193 PRO A O 1
ATOM 1608 N N . ILE A 1 194 ? -12.847 -4.282 4.511 1.00 92.12 194 ILE A N 1
ATOM 1609 C CA . ILE A 1 194 ? -11.556 -4.120 5.210 1.00 92.12 194 ILE A CA 1
ATOM 1610 C C . ILE A 1 194 ? -11.576 -4.653 6.649 1.00 92.12 194 ILE A C 1
ATOM 1612 O O . ILE A 1 194 ? -10.519 -4.830 7.256 1.00 92.12 194 ILE A O 1
ATOM 1616 N N . ARG A 1 195 ? -12.768 -4.959 7.183 1.00 91.75 195 ARG A N 1
ATOM 1617 C CA . ARG A 1 195 ? -13.003 -5.369 8.574 1.00 91.75 195 ARG A CA 1
ATOM 1618 C C . ARG A 1 195 ? -12.020 -6.433 9.064 1.00 91.75 195 ARG A C 1
ATOM 1620 O O . ARG A 1 195 ? -11.399 -6.245 10.100 1.00 91.75 195 ARG A O 1
ATOM 1627 N N . ALA A 1 196 ? -11.809 -7.497 8.288 1.00 91.94 196 ALA A N 1
ATOM 1628 C CA . ALA A 1 196 ? -10.960 -8.617 8.699 1.00 91.94 196 ALA A CA 1
ATOM 1629 C C . ALA A 1 196 ? -9.495 -8.223 8.966 1.00 91.94 196 ALA A C 1
ATOM 1631 O O . ALA A 1 196 ? -8.882 -8.735 9.900 1.00 91.94 196 ALA A O 1
ATOM 1632 N N . ILE A 1 197 ? -8.922 -7.331 8.152 1.00 93.81 197 ILE A N 1
ATOM 1633 C CA . ILE A 1 197 ? -7.545 -6.853 8.352 1.00 93.81 197 ILE A CA 1
ATOM 1634 C C . ILE A 1 197 ? -7.504 -5.801 9.455 1.00 93.81 197 ILE A C 1
ATOM 1636 O O . ILE A 1 197 ? -6.583 -5.812 10.269 1.00 93.81 197 ILE A O 1
ATOM 1640 N N . PHE A 1 198 ? -8.505 -4.922 9.501 1.00 94.06 198 PHE A N 1
ATOM 1641 C CA . PHE A 1 198 ? -8.590 -3.878 10.513 1.00 94.06 198 PHE A CA 1
ATOM 1642 C C . PHE A 1 198 ? -8.699 -4.454 11.929 1.00 94.06 198 PHE A C 1
ATOM 1644 O O . PHE A 1 198 ? -7.941 -4.052 12.807 1.00 94.06 198 PHE A O 1
ATOM 1651 N N . ASP A 1 199 ? -9.572 -5.439 12.139 1.00 95.06 199 ASP A N 1
ATOM 1652 C CA . ASP A 1 199 ? -9.749 -6.075 13.446 1.00 95.06 199 ASP A CA 1
ATOM 1653 C C . ASP A 1 199 ? -8.462 -6.789 13.878 1.00 95.06 199 ASP A C 1
ATOM 1655 O O . ASP A 1 199 ? -7.976 -6.559 14.983 1.00 95.06 199 ASP A O 1
ATOM 1659 N N . ARG A 1 200 ? -7.818 -7.541 12.967 1.00 96.12 200 ARG A N 1
ATOM 1660 C CA . ARG A 1 200 ? -6.504 -8.150 13.241 1.00 96.12 200 ARG A CA 1
ATOM 1661 C C . ARG A 1 200 ? -5.467 -7.107 13.634 1.00 96.12 200 ARG A C 1
ATOM 1663 O O . ARG A 1 200 ? -4.711 -7.341 14.569 1.00 96.12 200 ARG A O 1
ATOM 1670 N N . PHE A 1 201 ? -5.402 -5.984 12.926 1.00 95.38 201 PHE A N 1
ATOM 1671 C CA . PHE A 1 201 ? -4.472 -4.906 13.251 1.00 95.38 201 PHE A CA 1
ATOM 1672 C C . PHE A 1 201 ? -4.727 -4.354 14.661 1.00 95.38 201 PHE A C 1
ATOM 1674 O O . PHE A 1 201 ? -3.796 -4.255 15.457 1.00 95.38 201 PHE A O 1
ATOM 1681 N N . VAL A 1 202 ? -5.987 -4.063 14.993 1.00 95.56 202 VAL A N 1
ATOM 1682 C CA . VAL A 1 202 ? -6.385 -3.554 16.313 1.00 95.56 202 VAL A CA 1
ATOM 1683 C C . VAL A 1 202 ? -6.050 -4.549 17.424 1.00 95.56 202 VAL A C 1
ATOM 1685 O O . VAL A 1 202 ? -5.562 -4.142 18.479 1.00 95.56 202 VAL A O 1
ATOM 1688 N N . ASP A 1 203 ? -6.282 -5.838 17.197 1.00 96.75 203 ASP A N 1
ATOM 1689 C CA . ASP A 1 203 ? -5.980 -6.879 18.178 1.00 96.75 203 ASP A CA 1
ATOM 1690 C C . ASP A 1 203 ? -4.472 -6.978 18.435 1.00 96.75 203 ASP A C 1
ATOM 1692 O O . ASP A 1 203 ? -4.048 -6.937 19.591 1.00 96.75 203 ASP A O 1
ATOM 1696 N N . HIS A 1 204 ? -3.646 -6.932 17.383 1.00 96.06 204 HIS A N 1
ATOM 1697 C CA . HIS A 1 204 ? -2.190 -6.868 17.547 1.00 96.06 204 HIS A CA 1
ATOM 1698 C C . HIS A 1 204 ? -1.745 -5.605 18.302 1.00 96.06 204 HIS A C 1
ATOM 1700 O O . HIS A 1 204 ? -0.830 -5.680 19.122 1.00 96.06 204 HIS A O 1
ATOM 1706 N N . CYS A 1 205 ? -2.379 -4.445 18.082 1.00 94.88 205 CYS A N 1
ATOM 1707 C CA . CYS A 1 205 ? -2.065 -3.224 18.834 1.00 94.88 205 CYS A CA 1
ATOM 1708 C C . CYS A 1 205 ? -2.355 -3.369 20.335 1.00 94.88 205 CYS A C 1
ATOM 1710 O O . CYS A 1 205 ? -1.557 -2.910 21.152 1.00 94.88 205 CYS A O 1
ATOM 1712 N N . LYS A 1 206 ? -3.469 -4.018 20.699 1.00 93.50 206 LYS A N 1
ATOM 1713 C CA . LYS A 1 206 ? -3.841 -4.276 22.101 1.00 93.50 206 LYS A CA 1
ATOM 1714 C C . LYS A 1 206 ? -2.894 -5.267 22.774 1.00 93.50 206 LYS A C 1
ATOM 1716 O O . LYS A 1 206 ? -2.564 -5.093 23.941 1.00 93.50 206 LYS A O 1
ATOM 1721 N N . GLU A 1 207 ? -2.461 -6.295 22.049 1.00 95.94 207 GLU A N 1
ATOM 1722 C CA . GLU A 1 207 ? -1.533 -7.309 22.564 1.00 95.94 207 GLU A CA 1
ATOM 1723 C C . GLU A 1 207 ? -0.103 -6.774 22.708 1.00 95.94 207 GLU A C 1
ATOM 1725 O O . GLU A 1 207 ? 0.625 -7.172 23.615 1.00 95.94 207 GLU A O 1
ATOM 1730 N N . SER A 1 208 ? 0.298 -5.847 21.834 1.00 95.81 208 SER A N 1
ATOM 1731 C CA . SER A 1 208 ? 1.668 -5.323 21.790 1.00 95.81 208 SER A CA 1
ATOM 1732 C C . SER A 1 208 ? 1.984 -4.322 22.901 1.00 95.81 208 SER A C 1
ATOM 1734 O O . SER A 1 208 ? 3.159 -4.094 23.192 1.00 95.81 208 SER A O 1
ATOM 1736 N N . TYR A 1 209 ? 0.976 -3.682 23.500 1.00 93.44 209 TYR A N 1
ATOM 1737 C CA . TYR A 1 209 ? 1.203 -2.617 24.473 1.00 93.44 209 TYR A CA 1
ATOM 1738 C C . TYR A 1 209 ? 0.145 -2.584 25.576 1.00 93.44 209 TYR A C 1
ATOM 1740 O O . TYR A 1 209 ? -1.048 -2.438 25.317 1.00 93.44 209 TYR A O 1
ATOM 1748 N N . ALA A 1 210 ? 0.609 -2.632 26.826 1.00 91.69 210 ALA A N 1
ATOM 1749 C CA . ALA A 1 210 ? -0.219 -2.390 27.997 1.00 91.69 210 ALA A CA 1
ATOM 1750 C C . ALA A 1 210 ? -0.099 -0.912 28.419 1.00 91.69 210 ALA A C 1
ATOM 1752 O O . ALA A 1 210 ? 1.009 -0.463 28.734 1.00 91.69 210 ALA A O 1
ATOM 1753 N N . PRO A 1 211 ? -1.203 -0.143 28.447 1.00 90.94 211 PRO A N 1
ATOM 1754 C CA . PRO A 1 211 ? -1.167 1.242 28.894 1.00 90.94 211 PRO A CA 1
ATOM 1755 C C . PRO A 1 211 ? -0.797 1.348 30.379 1.00 90.94 211 PRO A C 1
ATOM 1757 O O . PRO A 1 211 ? -1.086 0.467 31.189 1.00 90.94 211 PRO A O 1
ATOM 1760 N N . SER A 1 212 ? -0.139 2.452 30.733 1.00 88.50 212 SER A N 1
ATOM 1761 C CA . SER A 1 212 ? 0.238 2.761 32.117 1.00 88.50 212 SER A CA 1
ATOM 1762 C C . SER A 1 212 ? -0.978 3.064 33.009 1.00 88.50 212 SER A C 1
ATOM 1764 O O . SER A 1 212 ? -2.088 3.244 32.521 1.00 88.50 212 SER A O 1
ATOM 1766 N N . GLN A 1 213 ? -0.759 3.194 34.322 1.00 88.75 213 GLN A N 1
ATOM 1767 C CA . GLN A 1 213 ? -1.809 3.532 35.300 1.00 88.75 213 GLN A CA 1
ATOM 1768 C C . GLN A 1 213 ? -2.387 4.953 35.140 1.00 88.75 213 GLN A C 1
ATOM 1770 O O . GLN A 1 213 ? -3.368 5.293 35.800 1.00 88.75 213 GLN A O 1
ATOM 1775 N N . TYR A 1 214 ? -1.775 5.796 34.303 1.00 87.94 214 TYR A N 1
ATOM 1776 C CA . TYR A 1 214 ? -2.284 7.130 34.005 1.00 87.94 214 TYR A CA 1
ATOM 1777 C C . TYR A 1 214 ? -3.548 7.063 33.129 1.00 87.94 214 TYR A C 1
ATOM 1779 O O . TYR A 1 214 ? -3.681 6.149 32.312 1.00 87.94 214 TYR A O 1
ATOM 1787 N N . PRO A 1 215 ? -4.479 8.024 33.271 1.00 86.44 215 PRO A N 1
ATOM 1788 C CA . PRO A 1 215 ? -5.700 8.052 32.476 1.00 86.44 215 PRO A CA 1
ATOM 1789 C C . PRO A 1 215 ? -5.384 8.146 30.979 1.00 86.44 215 PRO A C 1
ATOM 1791 O O . PRO A 1 215 ? -4.594 8.984 30.544 1.00 86.44 215 PRO A O 1
ATOM 1794 N N . VAL A 1 216 ? -6.019 7.271 30.199 1.00 90.81 216 VAL A N 1
ATOM 1795 C CA . VAL A 1 216 ? -5.888 7.220 28.740 1.00 90.81 216 VAL A CA 1
ATOM 1796 C C . VAL A 1 216 ? -6.758 8.308 28.118 1.00 90.81 216 VAL A C 1
ATOM 1798 O O . VAL A 1 216 ? -7.913 8.490 28.502 1.00 90.81 216 VAL A O 1
ATOM 1801 N N . THR A 1 217 ? -6.206 9.025 27.144 1.00 93.19 217 THR A N 1
ATOM 1802 C CA . THR A 1 217 ? -6.934 10.025 26.359 1.00 93.19 217 THR A CA 1
ATOM 1803 C C . THR A 1 217 ? -7.698 9.353 25.223 1.00 93.19 217 THR A C 1
ATOM 1805 O O . THR A 1 217 ? -7.123 8.556 24.481 1.00 93.19 217 THR A O 1
ATOM 1808 N N . ILE A 1 218 ? -8.976 9.697 25.075 1.00 94.50 218 ILE A N 1
ATOM 1809 C CA . ILE A 1 218 ? -9.832 9.257 23.970 1.00 94.50 218 ILE A CA 1
ATOM 1810 C C . ILE A 1 218 ? -10.157 10.495 23.142 1.00 94.50 218 ILE A C 1
ATOM 1812 O O . ILE A 1 218 ? -10.638 11.480 23.696 1.00 94.50 218 ILE A O 1
ATOM 1816 N N . ASP A 1 219 ? -9.874 10.427 21.848 1.00 96.12 219 ASP A N 1
ATOM 1817 C CA . ASP A 1 219 ? -10.099 11.506 20.889 1.00 96.12 219 ASP A CA 1
ATOM 1818 C C . ASP A 1 219 ? -10.471 10.895 19.52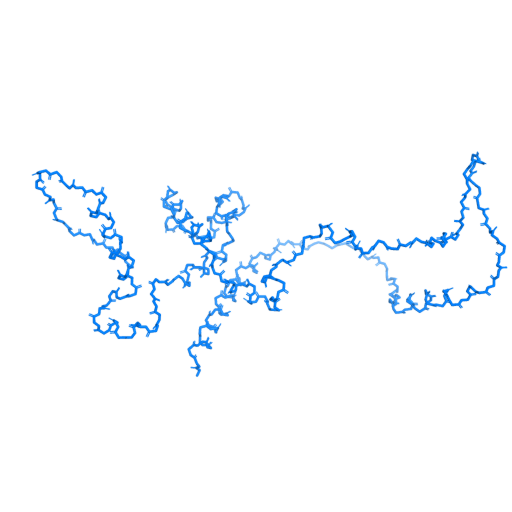8 1.00 96.12 219 ASP A C 1
ATOM 1820 O O . ASP A 1 219 ? -10.179 9.718 19.266 1.00 96.12 219 ASP A O 1
ATOM 1824 N N . GLU A 1 220 ? -11.117 11.669 18.664 1.00 96.19 220 GLU A N 1
ATOM 1825 C CA . GLU A 1 220 ? -11.427 11.263 17.299 1.00 96.19 220 GLU A CA 1
ATOM 1826 C C . GLU A 1 220 ? -10.289 11.590 16.320 1.00 96.19 220 GLU A C 1
ATOM 1828 O O . GLU A 1 220 ? -9.588 12.593 16.423 1.00 96.19 220 GLU A O 1
ATOM 1833 N N . LYS A 1 221 ? -10.126 10.747 15.294 1.00 94.12 221 LYS A N 1
ATOM 1834 C CA . LYS A 1 221 ? -9.279 11.045 14.135 1.00 94.12 221 LYS A CA 1
ATOM 1835 C C . LYS A 1 221 ? -10.133 11.007 12.875 1.00 94.12 221 LYS A C 1
ATOM 1837 O O . LYS A 1 221 ? -10.765 9.993 12.583 1.00 94.12 221 LYS A O 1
ATOM 1842 N N . LEU A 1 222 ? -10.104 12.096 12.110 1.00 94.62 222 LEU A N 1
ATOM 1843 C CA . LEU A 1 222 ? -10.710 12.165 10.784 1.00 94.62 222 LEU A CA 1
ATOM 1844 C C . LEU A 1 222 ? -9.687 11.746 9.726 1.00 94.62 222 LEU A C 1
ATOM 1846 O O . LEU A 1 222 ? -8.571 12.264 9.696 1.00 94.62 222 LEU A O 1
ATOM 1850 N N . GLU A 1 223 ? -10.082 10.823 8.855 1.00 88.88 223 GLU A N 1
ATOM 1851 C CA . GLU A 1 223 ? -9.315 10.453 7.668 1.00 88.88 223 GLU A CA 1
ATOM 1852 C C . GLU A 1 223 ? -9.991 11.072 6.442 1.00 88.88 223 GLU A C 1
ATOM 1854 O O . GLU A 1 223 ? -11.202 10.930 6.257 1.00 88.88 223 GLU A O 1
ATOM 1859 N N . ALA A 1 224 ? -9.219 11.808 5.643 1.00 90.88 224 ALA A N 1
ATOM 1860 C CA . ALA A 1 224 ? -9.715 12.401 4.408 1.00 90.88 224 ALA A CA 1
ATOM 1861 C C . ALA A 1 224 ? -9.704 11.344 3.295 1.00 90.88 224 ALA A C 1
ATOM 1863 O O . ALA A 1 224 ? -8.708 10.639 3.134 1.00 90.88 224 ALA A O 1
ATOM 1864 N N . PHE A 1 225 ? -10.801 11.258 2.542 1.00 82.12 225 PHE A N 1
ATOM 1865 C CA . PHE A 1 225 ? -10.975 10.355 1.402 1.00 82.12 225 PHE A CA 1
ATOM 1866 C C . PHE A 1 225 ? -11.118 11.146 0.105 1.00 82.12 225 PHE A C 1
ATOM 1868 O O . PHE A 1 225 ? -11.727 12.240 0.157 1.00 82.12 225 PHE A O 1
#

Organism: NCBI:txid1265417

Secondary structure (DSSP, 8-state):
--HHHHHHHHHHHHHHHTTTTTTT----------------PPPPHHHHHHHHHHHTTS--S-----EEEPTTSS-EEESSPP-------SS-GGGSS-----THHHH--SHHHHHTPPPPHHHHHHHHHHHHHHHHTT-TTS-HHHHT-SSSSS-HHHHHHS-HHHHHHHHHH---S-STTHHHHHHH-TTHHHHHHHHHHHHHHHHH-PPPSSPPP--------

Radius of gyration: 33.03 Å; chains: 1; bounding box: 81×60×92 Å

Foldseek 3Di:
DDPVVVVVVVLVVLVVVVVVVVVVPPDPDDDDDDDDDDDDDDDDPVVVVVVVVVVVPPPPDDDDFDWDADPVRPDIDGPDDPPPPDDDPPDDPVPPDDPDDDDPRVVDPDPSSVLPDDDDPVNVVLLVVVVVVCVVVVVPVPDLCQCCDPPPSHDVSNVVSDDSSSSVSCVVPDWDADPVCCVVVCVVDVCRRCVVVVVVVVVCVPVVDDDDPDDDDDDDDDDDD

pLDDT: mean 72.53, std 20.69, range [28.53, 96.75]

InterPro domains:
  IPR000488 Death domain [PS50017] (76-131)
  IPR029526 PiggyBac transposable element-derived protein [PF13843] (116-222)

Sequence (225 aa):
MSYDEREQERLLQLWRDGETDEEAIGSESETEPEDHIKTEQEISDEDLVAEEKQMYKTCTEKRPFFYLWEKDRKTKWTEYPRNLAVRTRQVDILRMKLPYPKNIAREAVSPLECWVKETDVDEIKAVLGLLYLAGLFRSNRQNLKDLWASDGTGIEIFRSTMALKRFQFLLACLRFDDQSSRADRRSLDKLAPIRAIFDRFVDHCKESYAPSQYPVTIDEKLEAF